Protein AF-A0A8T1VI20-F1 (afdb_monomer_lite)

Organism: NCBI:txid221518

InterPro domains:
  IPR009357 Solute carrier family 52, riboflavin transporter [PF06237] (2-55)
  IPR009357 Solute carrier family 52, riboflavin transporter [PF06237] (58-252)
  IPR009357 Solute carrier family 52, riboflavin transporter [PTHR12929] (1-251)

pLDDT: mean 74.64, std 14.88, range [35.56, 94.81]

Radius of gyration: 25.98 Å; chains: 1; bounding box: 76×44×69 Å

Structure (mmCIF, N/CA/C/O backbone):
data_AF-A0A8T1VI20-F1
#
_entry.id   AF-A0A8T1VI20-F1
#
loop_
_atom_site.group_PDB
_atom_site.id
_atom_site.type_symbol
_atom_site.label_atom_id
_atom_site.label_alt_id
_atom_site.label_comp_id
_atom_site.label_asym_id
_atom_site.label_entity_id
_atom_site.label_seq_id
_atom_site.pdbx_PDB_ins_code
_atom_site.Cartn_x
_atom_site.Cartn_y
_atom_site.Cartn_z
_atom_site.occupancy
_atom_site.B_iso_or_equiv
_atom_site.auth_seq_id
_atom_site.auth_comp_id
_atom_site.auth_asym_id
_atom_site.auth_atom_id
_atom_site.pdbx_PDB_model_num
ATOM 1 N N . MET A 1 1 ? 21.481 -5.639 -1.922 1.00 67.25 1 MET A N 1
ATOM 2 C CA . MET A 1 1 ? 20.333 -4.756 -2.232 1.00 67.25 1 MET A CA 1
ATOM 3 C C . MET A 1 1 ? 19.020 -5.516 -2.198 1.00 67.25 1 MET A C 1
ATOM 5 O O . MET A 1 1 ? 18.246 -5.216 -1.311 1.00 67.25 1 MET A O 1
ATOM 9 N N . LEU A 1 2 ? 18.815 -6.555 -3.019 1.00 70.12 2 LEU A N 1
ATOM 10 C CA . LEU A 1 2 ? 17.585 -7.371 -2.994 1.00 70.12 2 LEU A CA 1
ATOM 11 C C . LEU A 1 2 ? 17.165 -7.853 -1.604 1.00 70.12 2 LEU A C 1
ATOM 13 O O . LEU A 1 2 ? 16.032 -7.649 -1.196 1.00 70.12 2 LEU A O 1
ATOM 17 N N . LEU A 1 3 ? 18.100 -8.441 -0.855 1.00 74.69 3 LEU A N 1
ATOM 18 C CA . LEU A 1 3 ? 17.816 -8.932 0.492 1.00 74.69 3 LEU A CA 1
ATOM 19 C C . LEU A 1 3 ? 17.440 -7.796 1.456 1.00 74.69 3 LEU A C 1
ATOM 21 O O . LEU A 1 3 ? 16.567 -7.977 2.293 1.00 74.69 3 LEU A O 1
ATOM 25 N N . LEU A 1 4 ? 18.044 -6.614 1.294 1.00 74.88 4 LEU A N 1
ATOM 26 C CA . LEU A 1 4 ? 17.731 -5.427 2.095 1.00 74.88 4 LEU A CA 1
ATOM 27 C C . LEU A 1 4 ? 16.335 -4.885 1.767 1.00 74.88 4 LEU A C 1
ATOM 29 O O . LEU A 1 4 ? 15.576 -4.570 2.673 1.00 74.88 4 LEU A O 1
ATOM 33 N N . THR A 1 5 ? 15.989 -4.807 0.480 1.00 74.50 5 THR A N 1
ATOM 34 C CA . THR A 1 5 ? 14.663 -4.382 0.014 1.00 74.50 5 THR A CA 1
ATOM 35 C C . THR A 1 5 ? 13.590 -5.372 0.460 1.00 74.50 5 THR A C 1
ATOM 37 O O . THR A 1 5 ? 12.552 -4.964 0.970 1.00 74.50 5 THR A O 1
ATOM 40 N N . HIS A 1 6 ? 13.871 -6.673 0.363 1.00 75.50 6 HIS A N 1
ATOM 41 C CA . HIS A 1 6 ? 12.982 -7.718 0.851 1.00 75.50 6 HIS A CA 1
ATOM 42 C C . HIS A 1 6 ? 12.784 -7.642 2.369 1.00 75.50 6 HIS A C 1
ATOM 44 O O . HIS A 1 6 ? 11.649 -7.601 2.833 1.00 75.50 6 HIS A O 1
ATOM 50 N N . ALA A 1 7 ? 13.873 -7.552 3.138 1.00 77.12 7 ALA A N 1
ATOM 51 C CA . ALA A 1 7 ? 13.815 -7.412 4.590 1.00 77.12 7 ALA A CA 1
ATOM 52 C C . ALA A 1 7 ? 13.079 -6.132 5.010 1.00 77.12 7 ALA A C 1
ATOM 54 O O . ALA A 1 7 ? 12.233 -6.186 5.896 1.00 77.12 7 ALA A O 1
ATOM 55 N N . GLY A 1 8 ? 13.337 -5.005 4.340 1.00 76.19 8 GLY A N 1
ATOM 56 C CA . GLY A 1 8 ? 12.624 -3.748 4.566 1.00 76.19 8 GLY A CA 1
ATOM 57 C C . GLY A 1 8 ? 11.121 -3.879 4.314 1.00 76.19 8 GLY A C 1
ATOM 58 O O . GLY A 1 8 ? 10.323 -3.441 5.141 1.00 76.19 8 GLY A O 1
ATOM 59 N N . GLY A 1 9 ? 10.734 -4.565 3.233 1.00 75.56 9 GLY A N 1
ATOM 60 C CA . GLY A 1 9 ? 9.343 -4.919 2.961 1.00 75.56 9 GLY A CA 1
ATOM 61 C C . GLY A 1 9 ? 8.735 -5.754 4.088 1.00 75.56 9 GLY A C 1
ATOM 62 O O . GLY A 1 9 ? 7.718 -5.365 4.655 1.00 75.56 9 GLY A O 1
ATOM 63 N N . CYS A 1 10 ? 9.389 -6.846 4.488 1.00 75.50 10 CYS A N 1
ATOM 64 C CA . CYS A 1 10 ? 8.924 -7.710 5.577 1.00 75.50 10 CYS A CA 1
ATOM 65 C C . CYS A 1 10 ? 8.772 -6.953 6.907 1.00 75.50 10 CYS A C 1
ATOM 67 O O . CYS A 1 10 ? 7.756 -7.106 7.589 1.00 75.50 10 CYS A O 1
ATOM 69 N N . VAL A 1 11 ? 9.725 -6.087 7.263 1.00 79.81 11 VAL A N 1
ATOM 70 C CA . VAL A 1 11 ? 9.638 -5.242 8.466 1.00 79.81 11 VAL A CA 1
ATOM 71 C C . VAL A 1 11 ? 8.423 -4.319 8.385 1.00 79.81 11 VAL A C 1
ATOM 73 O O . VAL A 1 11 ? 7.621 -4.309 9.317 1.00 79.81 11 VAL A O 1
ATOM 76 N N . SER A 1 12 ? 8.229 -3.636 7.252 1.00 77.56 12 SER A N 1
ATOM 77 C CA . SER A 1 12 ? 7.072 -2.759 7.029 1.00 77.56 12 SER A CA 1
ATOM 78 C C . SER A 1 12 ? 5.737 -3.504 7.125 1.00 77.56 12 SER A C 1
ATOM 80 O O . SER A 1 12 ? 4.752 -2.954 7.607 1.00 77.56 12 SER A O 1
ATOM 82 N N . THR A 1 13 ? 5.677 -4.763 6.688 1.00 77.06 13 THR A N 1
ATOM 83 C CA . THR A 1 13 ? 4.453 -5.570 6.821 1.00 77.06 13 THR A CA 1
ATOM 84 C C . THR A 1 13 ? 4.197 -6.043 8.241 1.00 77.06 13 THR A C 1
ATOM 86 O O . THR A 1 13 ? 3.051 -6.094 8.687 1.00 77.06 13 THR A O 1
ATOM 89 N N . THR A 1 14 ? 5.267 -6.366 8.966 1.00 78.69 14 THR A N 1
ATOM 90 C CA . THR A 1 14 ? 5.179 -6.843 10.346 1.00 78.69 14 THR A CA 1
ATOM 91 C C . THR A 1 14 ? 4.682 -5.724 11.254 1.00 78.69 14 THR A C 1
ATOM 93 O O . THR A 1 14 ? 3.839 -5.973 12.113 1.00 78.69 14 THR A O 1
ATOM 96 N N . SER A 1 15 ? 5.124 -4.479 11.023 1.00 79.56 15 SER A N 1
ATOM 97 C CA . SER A 1 15 ? 4.620 -3.321 11.765 1.00 79.56 15 SER A CA 1
ATOM 98 C C . SER A 1 15 ? 3.114 -3.154 11.613 1.00 79.56 15 SER A C 1
ATOM 100 O O . SER A 1 15 ? 2.441 -3.016 12.625 1.00 79.56 15 SER A O 1
ATOM 102 N N . SER A 1 16 ? 2.547 -3.265 10.410 1.00 79.69 16 SER A N 1
ATOM 103 C CA . SER A 1 16 ? 1.095 -3.135 10.233 1.00 79.69 16 SER A CA 1
ATOM 104 C C . SER A 1 16 ? 0.336 -4.242 10.979 1.00 79.69 16 SER A C 1
ATOM 106 O O . SER A 1 16 ? -0.601 -3.968 11.726 1.00 79.69 16 SER A O 1
ATOM 108 N N . VAL A 1 17 ? 0.775 -5.500 10.864 1.00 80.62 17 VAL A N 1
ATOM 109 C CA . VAL A 1 17 ? 0.108 -6.639 11.526 1.00 80.62 17 VAL A CA 1
ATOM 110 C C . VAL A 1 17 ? 0.108 -6.512 13.051 1.00 80.62 17 VAL A C 1
ATOM 112 O O . VAL A 1 17 ? -0.845 -6.942 13.696 1.00 80.62 17 VAL A O 1
ATOM 115 N N . VAL A 1 18 ? 1.151 -5.915 13.630 1.00 83.56 18 VAL A N 1
ATOM 116 C CA . VAL A 1 18 ? 1.273 -5.724 15.083 1.00 83.56 18 VAL A CA 1
ATOM 117 C C . VAL A 1 18 ? 0.599 -4.428 15.544 1.00 83.56 18 VAL A C 1
ATOM 119 O O . VAL A 1 18 ? -0.062 -4.408 16.584 1.00 83.56 18 VAL A O 1
ATOM 122 N N . PHE A 1 19 ? 0.734 -3.344 14.781 1.00 85.69 19 PHE A N 1
ATOM 123 C CA . PHE A 1 19 ? 0.259 -2.021 15.176 1.00 85.69 19 PHE A CA 1
ATOM 124 C C . PHE A 1 19 ? -1.241 -1.852 14.983 1.00 85.69 19 PHE A C 1
ATOM 126 O O . PHE A 1 19 ? -1.866 -1.250 15.849 1.00 85.69 19 PHE A O 1
ATOM 133 N N . TYR A 1 20 ? -1.856 -2.410 13.934 1.00 84.19 20 TYR A N 1
ATOM 134 C CA . TYR A 1 20 ? -3.305 -2.272 13.751 1.00 84.19 20 TYR A CA 1
ATOM 135 C C . TYR A 1 20 ? -4.114 -2.857 14.918 1.00 84.19 20 TYR A C 1
ATOM 137 O O . TYR A 1 20 ? -4.963 -2.135 15.435 1.00 84.19 20 TYR A O 1
ATOM 145 N N . PRO A 1 21 ? -3.860 -4.090 15.406 1.00 82.31 21 PRO A N 1
ATOM 146 C CA . PRO A 1 21 ? -4.558 -4.613 16.582 1.00 82.31 21 PRO A CA 1
ATOM 147 C C . PRO A 1 21 ? -4.314 -3.786 17.848 1.00 82.31 21 PRO A C 1
ATOM 149 O O . PRO A 1 21 ? -5.231 -3.587 18.640 1.00 82.31 21 PRO A O 1
ATOM 152 N N . PHE A 1 22 ? -3.093 -3.276 18.034 1.00 86.31 22 PHE A N 1
ATOM 153 C CA . PHE A 1 22 ? -2.760 -2.431 19.180 1.00 86.31 22 PHE A CA 1
ATOM 154 C C . PHE A 1 22 ? -3.519 -1.096 19.136 1.00 86.31 22 PHE A C 1
ATOM 156 O O . PHE A 1 22 ? -4.199 -0.729 20.096 1.00 86.31 22 PHE A O 1
ATOM 163 N N . VAL A 1 23 ? -3.455 -0.397 18.000 1.00 87.75 23 VAL A N 1
ATOM 164 C CA . VAL A 1 23 ? -4.105 0.902 17.783 1.00 87.75 23 VAL A CA 1
ATOM 165 C C . VAL A 1 23 ? -5.629 0.764 17.694 1.00 87.75 23 VAL A C 1
ATOM 167 O O . VAL A 1 23 ? -6.339 1.695 18.048 1.00 87.75 23 VAL A O 1
ATOM 170 N N . ALA A 1 24 ? -6.161 -0.403 17.321 1.00 83.69 24 ALA A N 1
ATOM 171 C CA . ALA A 1 24 ? -7.598 -0.682 17.368 1.00 83.69 24 ALA A CA 1
ATOM 172 C C . ALA A 1 24 ? -8.173 -0.682 18.795 1.00 83.69 24 ALA A C 1
ATOM 174 O O . ALA A 1 24 ? -9.381 -0.560 18.952 1.00 83.69 24 ALA A O 1
ATOM 175 N N . SER A 1 25 ? -7.331 -0.786 19.831 1.00 82.56 25 SER A N 1
ATOM 176 C CA . SER A 1 25 ? -7.771 -0.605 21.221 1.00 82.56 25 SER A CA 1
ATOM 177 C C . SER A 1 25 ? -7.940 0.865 21.629 1.00 82.56 25 SER A C 1
ATOM 179 O O . SER A 1 25 ? -8.434 1.135 22.720 1.00 82.56 25 SER A O 1
ATOM 181 N N . PHE A 1 26 ? -7.514 1.798 20.774 1.00 86.12 26 PHE A N 1
ATOM 182 C CA . PHE A 1 26 ? -7.643 3.242 20.944 1.00 86.12 26 PHE A CA 1
ATOM 183 C C . PHE A 1 26 ? -8.833 3.782 20.138 1.00 86.12 26 PHE A C 1
ATOM 185 O O . PHE A 1 26 ? -9.379 3.080 19.284 1.00 86.12 26 PHE A O 1
ATOM 192 N N . PRO A 1 27 ? -9.225 5.051 20.360 1.00 83.75 27 PRO A N 1
ATOM 193 C CA . PRO A 1 27 ? -10.325 5.662 19.624 1.00 83.75 27 PRO A CA 1
ATOM 194 C C . PRO A 1 27 ? -10.119 5.567 18.099 1.00 83.75 27 PRO A C 1
ATOM 196 O O . PRO A 1 27 ? -8.980 5.695 17.629 1.00 83.75 27 PRO A O 1
ATOM 199 N N . PRO A 1 28 ? -11.1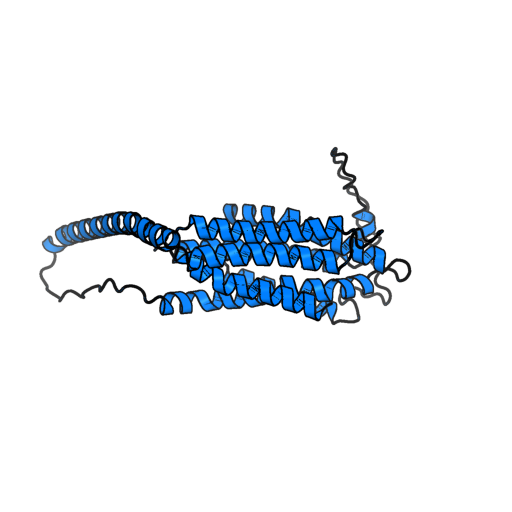87 5.428 17.287 1.00 79.50 28 PRO A N 1
ATOM 200 C CA . PRO A 1 28 ? -11.070 5.231 15.836 1.00 79.50 28 PRO A CA 1
ATOM 201 C C . PRO A 1 28 ? -10.244 6.302 15.101 1.00 79.50 28 PRO A C 1
ATOM 203 O O . PRO A 1 28 ? -9.691 6.040 14.030 1.00 79.50 28 PRO A O 1
ATOM 206 N N . LEU A 1 29 ? -10.108 7.498 15.680 1.00 85.06 29 LEU A N 1
ATOM 207 C CA . LEU A 1 29 ? -9.245 8.562 15.168 1.00 85.06 29 LEU A CA 1
ATOM 208 C C . LEU A 1 29 ? -7.775 8.117 15.033 1.00 85.06 29 LEU A C 1
ATOM 210 O O . LEU A 1 29 ? -7.148 8.413 14.018 1.00 85.06 29 LEU A O 1
ATOM 214 N N . PHE A 1 30 ? -7.245 7.335 15.979 1.00 87.06 30 PHE A N 1
ATOM 215 C CA . PHE A 1 30 ? -5.854 6.866 15.945 1.00 87.06 30 PHE A CA 1
ATOM 216 C C . PHE A 1 30 ? -5.614 5.838 14.842 1.00 87.06 30 PHE A C 1
ATOM 218 O O . PHE A 1 30 ? -4.607 5.910 14.144 1.00 87.06 30 PHE A O 1
ATOM 225 N N . THR A 1 31 ? -6.555 4.913 14.631 1.00 84.38 31 THR A N 1
ATOM 226 C CA . THR A 1 31 ? -6.455 3.940 13.528 1.00 84.38 31 THR A CA 1
ATOM 227 C C . THR A 1 31 ? -6.487 4.634 12.163 1.00 84.38 31 THR A C 1
ATOM 229 O O . THR A 1 31 ? -5.766 4.241 11.250 1.00 84.38 31 THR A O 1
ATOM 232 N N . THR A 1 32 ? -7.278 5.706 12.037 1.00 84.12 32 THR A N 1
ATOM 233 C CA . THR A 1 32 ? -7.337 6.538 10.825 1.00 84.12 32 THR A CA 1
ATOM 234 C C . THR A 1 32 ? -6.019 7.277 10.602 1.00 84.12 32 THR A C 1
ATOM 236 O O . THR A 1 32 ? -5.497 7.294 9.488 1.00 84.12 32 THR A O 1
ATOM 239 N N . ALA A 1 33 ? -5.458 7.866 11.663 1.00 87.94 33 ALA A N 1
ATOM 240 C CA . ALA A 1 33 ? -4.170 8.551 11.614 1.00 87.94 33 ALA A CA 1
ATOM 241 C C . ALA A 1 33 ? -3.026 7.590 11.250 1.00 87.94 33 ALA A C 1
ATOM 243 O O . ALA A 1 33 ? -2.202 7.930 10.403 1.00 87.94 33 ALA A O 1
ATOM 244 N N . LEU A 1 34 ? -3.017 6.375 11.815 1.00 87.50 34 LEU A N 1
ATOM 245 C CA . LEU A 1 34 ? -2.061 5.317 11.474 1.00 87.50 34 LEU A CA 1
ATOM 246 C C . LEU A 1 34 ? -2.152 4.947 9.988 1.00 87.50 34 LEU A C 1
ATOM 248 O O . LEU A 1 34 ? -1.145 5.005 9.288 1.00 87.50 34 LEU A O 1
ATOM 252 N N . ALA A 1 35 ? -3.356 4.641 9.492 1.00 83.31 35 ALA A N 1
ATOM 253 C CA . ALA A 1 35 ? -3.567 4.288 8.088 1.00 83.31 35 ALA A CA 1
ATOM 254 C C . ALA A 1 35 ? -3.163 5.423 7.133 1.00 83.31 35 ALA A C 1
ATOM 256 O O . ALA A 1 35 ? -2.542 5.189 6.095 1.00 83.31 35 ALA A O 1
ATOM 257 N N . THR A 1 36 ? -3.457 6.671 7.509 1.00 84.50 36 THR A N 1
ATOM 258 C CA . THR A 1 36 ? -3.043 7.856 6.746 1.00 84.50 36 THR A CA 1
ATOM 259 C C . THR A 1 36 ? -1.520 7.996 6.726 1.00 84.50 36 THR A C 1
ATOM 261 O O . THR A 1 36 ? -0.945 8.258 5.672 1.00 84.50 36 THR A O 1
ATOM 264 N N . GLY A 1 37 ? -0.852 7.785 7.864 1.00 86.19 37 GLY A N 1
ATOM 265 C CA . GLY A 1 37 ? 0.608 7.815 7.971 1.00 86.19 37 GLY A CA 1
ATOM 266 C C . GLY A 1 37 ? 1.294 6.719 7.150 1.00 86.19 37 GLY A C 1
ATOM 267 O O . GLY A 1 37 ? 2.282 6.989 6.464 1.00 86.19 37 GLY A O 1
ATOM 268 N N . GLU A 1 38 ? 0.743 5.504 7.136 1.00 83.50 38 GLU A N 1
ATOM 269 C CA . GLU A 1 38 ? 1.228 4.418 6.275 1.00 83.50 38 GLU A CA 1
ATOM 270 C C . GLU A 1 38 ? 1.089 4.782 4.787 1.00 83.50 38 GLU A C 1
ATOM 272 O O . GLU A 1 38 ? 2.062 4.681 4.038 1.00 83.50 38 GLU A O 1
ATOM 277 N N . GLY A 1 39 ? -0.066 5.308 4.364 1.00 80.25 39 GLY A N 1
ATOM 278 C CA . GLY A 1 39 ? -0.270 5.766 2.983 1.00 80.25 39 GLY A CA 1
ATOM 279 C C . GLY A 1 39 ? 0.656 6.924 2.581 1.00 80.25 39 GLY A C 1
ATOM 280 O O . GLY A 1 39 ? 1.225 6.931 1.482 1.00 80.25 39 GLY A O 1
ATOM 281 N N . LEU A 1 40 ? 0.860 7.887 3.486 1.00 82.25 40 LEU A N 1
ATOM 282 C CA . LEU A 1 40 ? 1.763 9.021 3.282 1.00 82.25 40 LEU A CA 1
ATOM 283 C C . LEU A 1 40 ? 3.218 8.557 3.153 1.00 82.25 40 LEU A C 1
ATOM 285 O O . LEU A 1 40 ? 3.928 9.024 2.266 1.00 82.25 40 LEU A O 1
ATOM 289 N N . SER A 1 41 ? 3.667 7.627 4.000 1.00 84.31 41 SER A N 1
ATOM 290 C CA . SER A 1 41 ? 5.049 7.136 3.959 1.00 84.31 41 SER A CA 1
ATOM 291 C C . SER A 1 41 ? 5.355 6.383 2.658 1.00 84.31 41 SER A C 1
ATOM 293 O O . SER A 1 41 ? 6.412 6.608 2.065 1.00 84.31 41 SER A O 1
ATOM 295 N N . GLY A 1 42 ? 4.407 5.593 2.137 1.00 80.81 42 GLY A N 1
ATOM 296 C CA . GLY A 1 42 ? 4.514 4.983 0.807 1.00 80.81 42 GLY A CA 1
ATOM 297 C C . GLY A 1 42 ? 4.581 6.021 -0.321 1.00 80.81 42 GLY A C 1
ATOM 298 O O . GLY A 1 42 ? 5.432 5.928 -1.208 1.00 80.81 42 GLY A O 1
ATOM 299 N N . SER A 1 43 ? 3.742 7.057 -0.249 1.00 82.94 43 SER A N 1
ATOM 300 C CA . SER A 1 43 ? 3.734 8.168 -1.214 1.00 82.94 43 SER A CA 1
ATOM 301 C C . SER A 1 43 ? 5.052 8.946 -1.205 1.00 82.94 43 SER A C 1
ATOM 303 O O . SER A 1 43 ? 5.595 9.287 -2.257 1.00 82.94 43 SER A O 1
ATOM 305 N N . LEU A 1 44 ? 5.607 9.185 -0.017 1.00 84.38 44 LEU A N 1
ATOM 306 C CA . LEU A 1 44 ? 6.878 9.871 0.157 1.00 84.38 44 LEU A CA 1
ATOM 307 C C . LEU A 1 44 ? 8.047 9.032 -0.368 1.00 84.38 44 LEU A C 1
ATOM 309 O O . LEU A 1 44 ? 8.908 9.565 -1.061 1.00 84.38 44 LEU A O 1
ATOM 313 N N . ALA A 1 45 ? 8.053 7.720 -0.117 1.00 83.25 45 ALA A N 1
ATOM 314 C CA . ALA A 1 45 ? 9.039 6.804 -0.690 1.00 83.25 45 ALA A CA 1
ATOM 315 C C . ALA A 1 45 ? 8.996 6.804 -2.228 1.00 83.25 45 ALA A C 1
ATOM 317 O O . ALA A 1 45 ? 10.045 6.847 -2.874 1.00 83.25 45 ALA A O 1
ATOM 318 N N . ALA A 1 46 ? 7.798 6.823 -2.820 1.00 82.50 46 ALA A N 1
ATOM 319 C CA . ALA A 1 46 ? 7.626 6.936 -4.265 1.00 82.50 46 ALA A CA 1
ATOM 320 C C . ALA A 1 46 ? 8.143 8.282 -4.801 1.00 82.50 46 ALA A C 1
ATOM 322 O O . ALA A 1 46 ? 8.888 8.299 -5.781 1.00 82.50 46 ALA A O 1
ATOM 323 N N . LEU A 1 47 ? 7.828 9.397 -4.130 1.00 85.25 47 LEU A N 1
ATOM 324 C CA . LEU A 1 47 ? 8.334 10.725 -4.488 1.00 85.25 47 LEU A CA 1
ATOM 325 C C . LEU A 1 47 ? 9.864 10.780 -4.425 1.00 85.25 47 LEU A C 1
ATOM 327 O O . LEU A 1 47 ? 10.500 11.279 -5.348 1.00 85.25 47 LEU A O 1
ATOM 331 N N . LEU A 1 48 ? 10.467 10.225 -3.374 1.00 85.50 48 LEU A N 1
ATOM 332 C CA . LEU A 1 48 ? 11.921 10.132 -3.244 1.00 85.50 48 LEU A CA 1
ATOM 333 C C . LEU A 1 48 ? 12.534 9.293 -4.363 1.00 85.50 48 LEU A C 1
ATOM 335 O O . LEU A 1 48 ? 13.563 9.681 -4.907 1.00 85.50 48 LEU A O 1
ATOM 339 N N . GLY A 1 49 ? 11.887 8.191 -4.751 1.00 82.69 49 GLY A N 1
ATOM 340 C CA . GLY A 1 49 ? 12.304 7.382 -5.896 1.00 82.69 49 GLY A CA 1
ATOM 341 C C . GLY A 1 49 ? 12.268 8.157 -7.217 1.00 82.69 49 GLY A C 1
ATOM 342 O O . GLY A 1 49 ? 13.190 8.037 -8.020 1.00 82.69 49 GLY A O 1
ATOM 343 N N . VAL A 1 50 ? 11.252 9.004 -7.421 1.00 83.88 50 VAL A N 1
ATOM 344 C CA . VAL A 1 50 ? 11.174 9.910 -8.581 1.00 83.88 50 VAL A CA 1
ATOM 345 C C . VAL A 1 50 ? 12.292 10.957 -8.525 1.00 83.88 50 VAL A C 1
ATOM 347 O O . VAL A 1 50 ? 12.990 11.163 -9.515 1.00 83.88 50 VAL A O 1
ATOM 350 N N . VAL A 1 51 ? 12.503 11.592 -7.366 1.00 86.56 51 VAL A N 1
ATOM 351 C CA . VAL A 1 51 ? 13.538 12.624 -7.169 1.00 86.56 51 VAL A CA 1
ATOM 352 C C . VAL A 1 51 ? 14.949 12.054 -7.320 1.00 86.56 51 VAL A C 1
ATOM 354 O O . VAL A 1 51 ? 15.842 12.771 -7.765 1.00 86.56 51 VAL A O 1
ATOM 357 N N . GLN A 1 52 ? 15.163 10.779 -6.986 1.00 84.75 52 GLN A N 1
ATOM 358 C CA . GLN A 1 52 ? 16.454 10.113 -7.160 1.00 84.75 52 GLN A CA 1
ATOM 359 C C . GLN A 1 52 ? 16.906 10.083 -8.624 1.00 84.75 52 GLN A C 1
ATOM 361 O O . GLN A 1 52 ? 18.113 10.077 -8.871 1.00 84.75 52 GLN A O 1
ATOM 366 N N . ASP A 1 53 ? 15.945 10.084 -9.554 1.00 81.75 53 ASP A N 1
ATOM 367 C CA . ASP A 1 53 ? 16.143 9.968 -10.998 1.00 81.75 53 ASP A CA 1
ATOM 368 C C . ASP A 1 53 ? 17.054 8.780 -11.371 1.00 81.75 53 ASP A C 1
ATOM 370 O O . ASP A 1 53 ? 18.196 8.959 -11.802 1.00 81.75 53 ASP A O 1
ATOM 374 N N . PRO A 1 54 ? 16.584 7.529 -11.185 1.00 70.94 54 PRO A N 1
ATOM 375 C CA . PRO A 1 54 ? 17.415 6.342 -11.388 1.00 70.94 54 PRO A CA 1
ATOM 376 C C . PRO A 1 54 ? 17.890 6.157 -12.838 1.00 70.94 54 PRO A C 1
ATOM 378 O O . PRO A 1 54 ? 18.820 5.387 -13.067 1.00 70.94 54 PRO A O 1
ATOM 381 N N . GLY A 1 55 ? 17.255 6.832 -13.804 1.00 70.31 55 GLY A N 1
ATOM 382 C CA . GLY A 1 55 ? 17.606 6.773 -15.226 1.00 70.31 55 GLY A CA 1
ATOM 383 C C . GLY A 1 55 ? 18.525 7.902 -15.696 1.00 70.31 55 GLY A C 1
ATOM 384 O O . GLY A 1 55 ? 18.959 7.867 -16.846 1.00 70.31 55 GLY A O 1
ATOM 385 N N . GLY A 1 56 ? 18.798 8.890 -14.841 1.00 77.88 56 GLY A N 1
ATOM 386 C CA . GLY A 1 56 ? 19.649 10.040 -15.130 1.00 77.88 56 GLY A CA 1
ATOM 387 C C . GLY A 1 56 ? 20.881 10.101 -14.225 1.00 77.88 56 GLY A C 1
ATOM 388 O O . GLY A 1 56 ? 21.470 9.086 -13.845 1.00 77.88 56 GLY A O 1
ATOM 389 N N . ALA A 1 57 ? 21.293 11.317 -13.866 1.00 78.31 57 ALA A N 1
ATOM 390 C CA . ALA A 1 57 ? 22.350 11.526 -12.884 1.00 78.31 57 ALA A CA 1
ATOM 391 C C . ALA A 1 57 ? 21.769 11.293 -11.482 1.00 78.31 57 ALA A C 1
ATOM 393 O O . ALA A 1 57 ? 21.042 12.147 -10.975 1.00 78.31 57 ALA A O 1
ATOM 394 N N . ARG A 1 58 ? 22.069 10.137 -10.868 1.00 79.81 58 ARG A N 1
ATOM 395 C CA . ARG A 1 58 ? 21.597 9.773 -9.517 1.00 79.81 58 ARG A CA 1
ATOM 396 C C . ARG A 1 58 ? 21.834 10.939 -8.556 1.00 79.81 58 ARG A C 1
ATOM 398 O O . ARG A 1 58 ? 22.974 11.196 -8.171 1.00 79.81 58 ARG A O 1
ATOM 405 N N . ARG A 1 59 ? 20.763 11.641 -8.171 1.00 86.31 59 ARG A N 1
ATOM 406 C CA . ARG A 1 59 ? 20.878 12.918 -7.440 1.00 86.31 59 ARG A CA 1
ATOM 407 C C . ARG A 1 59 ? 21.412 12.750 -6.021 1.00 86.31 59 ARG A C 1
ATOM 409 O O . ARG A 1 59 ?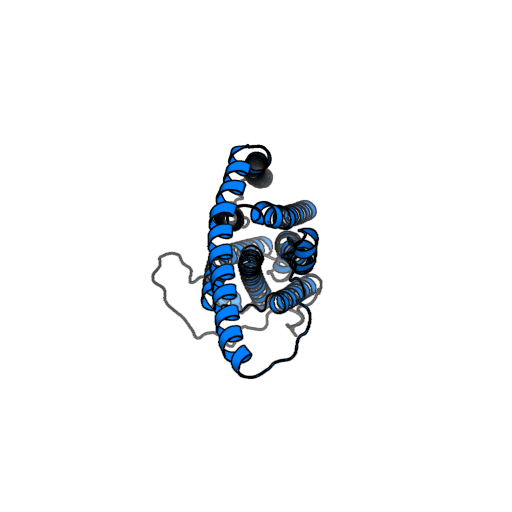 21.974 13.681 -5.456 1.00 86.31 59 ARG A O 1
ATOM 416 N N . PHE A 1 60 ? 21.236 11.564 -5.447 1.00 89.19 60 PHE A N 1
ATOM 417 C CA . PHE A 1 60 ? 21.752 11.207 -4.133 1.00 89.19 60 PHE A CA 1
ATOM 418 C C . PHE A 1 60 ? 22.164 9.735 -4.075 1.00 89.19 60 PHE A C 1
ATOM 420 O O . PHE A 1 60 ? 21.723 8.894 -4.868 1.00 89.19 60 PHE A O 1
ATOM 427 N N . SER A 1 61 ? 23.042 9.423 -3.120 1.00 88.25 61 SER A N 1
ATOM 428 C CA . SER A 1 61 ? 23.532 8.065 -2.909 1.00 88.25 61 SER A CA 1
ATOM 429 C C . SER A 1 61 ? 22.430 7.153 -2.369 1.00 88.25 61 SER A C 1
ATOM 431 O O . SER A 1 61 ? 21.528 7.574 -1.646 1.00 88.25 61 SER A O 1
ATOM 433 N N . VAL A 1 62 ? 22.539 5.860 -2.667 1.00 82.44 62 VAL A N 1
ATOM 434 C CA . VAL A 1 62 ? 21.643 4.833 -2.113 1.00 82.44 62 VAL A CA 1
ATOM 435 C C . VAL A 1 62 ? 21.671 4.845 -0.576 1.00 82.44 62 VAL A C 1
ATOM 437 O O . VAL A 1 62 ? 20.649 4.627 0.064 1.00 82.44 62 VAL A O 1
ATOM 440 N N . THR A 1 63 ? 22.814 5.167 0.032 1.00 86.44 63 THR A N 1
ATOM 441 C CA . THR A 1 63 ? 22.938 5.317 1.488 1.00 86.44 63 THR A CA 1
ATOM 442 C C . THR A 1 63 ? 22.073 6.455 2.024 1.00 86.44 63 THR A C 1
ATOM 444 O O . THR A 1 63 ? 21.385 6.266 3.021 1.00 86.44 63 THR A O 1
ATOM 447 N N . ALA A 1 64 ? 22.055 7.613 1.353 1.00 88.75 64 ALA A N 1
ATOM 448 C CA . ALA A 1 64 ? 21.219 8.743 1.757 1.00 88.75 64 ALA A CA 1
ATOM 449 C C . ALA A 1 64 ? 19.722 8.393 1.709 1.00 88.75 64 ALA A C 1
ATOM 451 O O . ALA A 1 64 ? 18.987 8.755 2.624 1.00 88.75 64 ALA A O 1
ATOM 452 N N . PHE A 1 65 ? 19.293 7.619 0.702 1.00 84.38 65 PHE A N 1
ATOM 453 C CA . PHE A 1 65 ? 17.927 7.087 0.626 1.00 84.38 65 PHE A CA 1
ATOM 454 C C . PHE A 1 65 ? 17.565 6.271 1.873 1.00 84.38 65 PHE A C 1
ATOM 456 O O . PHE A 1 65 ? 16.581 6.560 2.550 1.00 84.38 65 PHE A O 1
ATOM 463 N N . TYR A 1 66 ? 18.390 5.273 2.205 1.00 83.44 66 TYR A N 1
ATOM 464 C CA . TYR A 1 66 ? 18.129 4.397 3.346 1.00 83.44 66 TYR A CA 1
ATOM 465 C C . TYR A 1 66 ? 18.215 5.131 4.686 1.00 83.44 66 TYR A C 1
ATOM 467 O O . TYR A 1 66 ? 17.429 4.827 5.579 1.00 83.44 66 TYR A O 1
ATOM 475 N N . LEU A 1 67 ? 19.115 6.109 4.828 1.00 88.00 67 LEU A N 1
ATOM 476 C CA . LEU A 1 67 ? 19.178 6.956 6.022 1.00 88.00 67 LEU A CA 1
ATOM 477 C C . LEU A 1 67 ? 17.899 7.773 6.197 1.00 88.00 67 LEU A C 1
ATOM 479 O O . LEU A 1 67 ? 17.368 7.849 7.300 1.00 88.00 67 LEU A O 1
ATOM 483 N N . LEU A 1 68 ? 17.365 8.334 5.115 1.00 88.00 68 LEU A N 1
ATOM 484 C CA . LEU A 1 68 ? 16.115 9.080 5.164 1.00 88.00 68 LEU A CA 1
ATOM 485 C C . LEU A 1 68 ? 14.927 8.170 5.527 1.00 88.00 68 LEU A C 1
ATOM 487 O O . LEU A 1 68 ? 14.127 8.517 6.396 1.00 88.00 68 LEU A O 1
ATOM 491 N N . CYS A 1 69 ? 14.850 6.966 4.948 1.00 83.38 69 CYS A N 1
ATOM 492 C CA . CYS A 1 69 ? 13.876 5.952 5.365 1.00 83.38 69 CYS A CA 1
ATOM 493 C C . CYS A 1 69 ? 14.032 5.571 6.847 1.00 83.38 69 CYS A C 1
ATOM 495 O O . CYS A 1 69 ? 13.034 5.432 7.553 1.00 83.38 69 CYS A O 1
ATOM 497 N N . ALA A 1 70 ? 15.269 5.434 7.335 1.00 85.31 70 ALA A N 1
ATOM 498 C CA . ALA A 1 70 ? 15.545 5.134 8.736 1.00 85.31 70 ALA A CA 1
ATOM 499 C C . ALA A 1 70 ? 15.059 6.255 9.667 1.00 85.31 70 ALA A C 1
ATOM 501 O O . ALA A 1 70 ? 14.463 5.959 10.698 1.00 85.31 70 ALA A O 1
ATOM 502 N N . VAL A 1 71 ? 15.222 7.528 9.287 1.00 90.56 71 VAL A N 1
ATOM 503 C CA . VAL A 1 71 ? 14.680 8.668 10.049 1.00 90.56 71 VAL A CA 1
ATOM 504 C C . VAL A 1 71 ? 13.157 8.566 10.183 1.00 90.56 71 VAL A C 1
ATOM 506 O O . VAL A 1 71 ? 12.643 8.685 11.294 1.00 90.56 71 VAL A O 1
ATOM 509 N N . PHE A 1 72 ? 12.426 8.273 9.101 1.00 87.25 72 PHE A N 1
ATOM 510 C CA . PHE A 1 72 ? 10.967 8.089 9.173 1.00 87.25 72 PHE A CA 1
ATOM 511 C C . PHE A 1 72 ? 10.555 6.915 10.064 1.00 87.25 72 PHE A C 1
ATOM 513 O O . PHE A 1 72 ? 9.585 7.020 10.821 1.00 87.25 72 PHE A O 1
ATOM 520 N N . MET A 1 73 ? 11.313 5.819 10.025 1.00 84.94 73 MET A N 1
ATOM 521 C CA . MET A 1 73 ? 11.095 4.686 10.923 1.00 84.94 73 MET A CA 1
ATOM 522 C C . MET A 1 73 ? 11.353 5.062 12.387 1.00 84.94 73 MET A C 1
ATOM 524 O O . MET A 1 73 ? 10.553 4.705 13.248 1.00 84.94 73 MET A O 1
ATOM 528 N N . CYS A 1 74 ? 12.402 5.834 12.682 1.00 88.88 74 CYS A N 1
ATOM 529 C CA . CYS A 1 74 ? 12.685 6.324 14.034 1.00 88.88 74 CYS A CA 1
ATOM 530 C C . CYS A 1 74 ? 11.574 7.239 14.566 1.00 88.88 74 CYS A C 1
ATOM 532 O O . CYS A 1 74 ? 11.167 7.091 15.715 1.00 88.88 74 CYS A O 1
ATOM 534 N N . VAL A 1 75 ? 11.045 8.147 13.737 1.00 90.81 75 VAL A N 1
ATOM 535 C CA . VAL A 1 75 ? 9.904 9.005 14.109 1.00 90.81 75 VAL A CA 1
ATOM 536 C C . VAL A 1 75 ? 8.664 8.159 14.400 1.00 90.81 75 VAL A C 1
ATOM 538 O O . VAL A 1 75 ? 7.994 8.371 15.409 1.00 90.81 75 VAL A O 1
ATOM 541 N N . SER A 1 76 ? 8.394 7.155 13.563 1.00 87.38 76 SER A N 1
ATOM 542 C CA . SER A 1 76 ? 7.270 6.229 13.755 1.00 87.38 76 SER A CA 1
ATOM 543 C C . SER A 1 76 ? 7.421 5.413 15.043 1.00 87.38 76 SER A C 1
ATOM 545 O O . SER A 1 76 ? 6.466 5.261 15.804 1.00 87.38 76 SER A O 1
ATOM 547 N N . LEU A 1 77 ? 8.636 4.940 15.337 1.00 87.12 77 LEU A N 1
ATOM 548 C CA . LEU A 1 77 ? 8.953 4.221 16.568 1.00 87.12 77 LEU A CA 1
ATOM 549 C C . LEU A 1 77 ? 8.800 5.116 17.804 1.00 87.12 77 LEU A C 1
ATOM 551 O O . LEU A 1 77 ? 8.257 4.666 18.808 1.00 87.12 77 LEU A O 1
ATOM 555 N N . ALA A 1 78 ? 9.235 6.376 17.732 1.00 92.38 78 ALA A N 1
ATOM 556 C CA . ALA A 1 78 ? 9.067 7.342 18.814 1.00 92.38 78 ALA A CA 1
ATOM 557 C C . ALA A 1 78 ? 7.583 7.638 19.082 1.00 92.38 78 ALA A C 1
ATOM 559 O O . ALA A 1 78 ? 7.160 7.637 20.237 1.00 92.38 78 ALA A O 1
ATOM 560 N N . ALA A 1 79 ? 6.773 7.808 18.032 1.00 90.19 79 ALA A N 1
ATOM 561 C CA . ALA A 1 79 ? 5.324 7.972 18.159 1.00 90.19 79 ALA A CA 1
ATOM 562 C C . ALA A 1 79 ? 4.654 6.730 18.779 1.00 90.19 79 ALA A C 1
ATOM 564 O O . ALA A 1 79 ? 3.787 6.852 19.644 1.00 90.19 79 ALA A O 1
ATOM 565 N N . PHE A 1 80 ? 5.092 5.527 18.397 1.00 88.31 80 PHE A N 1
ATOM 566 C CA . PHE A 1 80 ? 4.609 4.282 18.994 1.00 88.31 80 PHE A CA 1
ATOM 567 C C . PHE A 1 80 ? 5.024 4.140 20.466 1.00 88.31 80 PHE A C 1
ATOM 569 O O . PHE A 1 80 ? 4.208 3.781 21.314 1.00 88.31 80 PHE A O 1
ATOM 576 N N . ALA A 1 81 ? 6.277 4.457 20.794 1.00 90.94 81 ALA A N 1
ATOM 577 C CA . ALA A 1 81 ? 6.768 4.462 22.168 1.00 90.94 81 ALA A CA 1
ATOM 578 C C . ALA A 1 81 ? 5.996 5.471 23.030 1.00 90.94 81 ALA A C 1
ATOM 580 O O . ALA A 1 81 ? 5.647 5.158 24.166 1.00 90.94 81 ALA A O 1
ATOM 581 N N . PHE A 1 82 ? 5.657 6.638 22.475 1.00 92.25 82 PHE A N 1
ATOM 582 C CA . PHE A 1 82 ? 4.791 7.614 23.130 1.00 92.25 82 PHE A CA 1
ATOM 583 C C . PHE A 1 82 ? 3.398 7.035 23.411 1.00 92.25 82 PHE A C 1
ATOM 585 O O . PHE A 1 82 ? 2.948 7.086 24.551 1.00 92.25 82 PHE A O 1
ATOM 592 N N . LEU A 1 83 ? 2.747 6.405 22.426 1.00 89.06 83 LEU A N 1
ATOM 593 C CA . LEU A 1 83 ? 1.441 5.759 22.6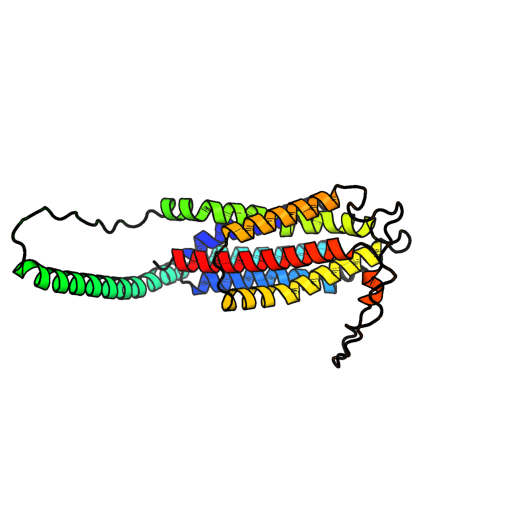29 1.00 89.06 83 LEU A CA 1
ATOM 594 C C . LEU A 1 83 ? 1.475 4.638 23.675 1.00 89.06 83 LEU A C 1
ATOM 596 O O . LEU A 1 83 ? 0.482 4.416 24.358 1.00 89.06 83 LEU A O 1
ATOM 600 N N . ARG A 1 84 ? 2.597 3.924 23.799 1.00 90.12 84 ARG A N 1
ATOM 601 C CA . ARG A 1 84 ? 2.737 2.817 24.751 1.00 90.12 84 ARG A CA 1
ATOM 602 C C . ARG A 1 84 ? 3.067 3.278 26.171 1.00 90.12 84 ARG A C 1
ATOM 604 O O . ARG A 1 84 ? 2.598 2.669 27.124 1.00 90.12 84 ARG A O 1
ATOM 611 N N . CYS A 1 85 ? 3.933 4.277 26.315 1.00 92.81 85 CYS A N 1
ATOM 612 C CA . CYS A 1 85 ? 4.510 4.638 27.611 1.00 92.81 85 CYS A CA 1
ATOM 613 C C . CYS A 1 85 ? 3.846 5.862 28.248 1.00 92.81 85 CYS A C 1
ATOM 615 O O . CYS A 1 85 ? 4.001 6.077 29.448 1.00 92.81 85 CYS A O 1
ATOM 617 N N . HIS A 1 86 ? 3.157 6.698 27.467 1.00 94.81 86 HIS A N 1
ATOM 618 C CA . HIS A 1 86 ? 2.658 7.969 27.969 1.00 94.81 86 HIS A CA 1
ATOM 619 C C . HIS A 1 86 ? 1.275 7.813 28.635 1.00 94.81 86 HIS A C 1
ATOM 621 O O . HIS A 1 86 ? 0.341 7.334 27.990 1.00 94.81 86 HIS A O 1
ATOM 627 N N . PRO A 1 87 ? 1.076 8.286 29.882 1.00 92.94 87 PRO A N 1
ATOM 628 C CA . PRO A 1 87 ? -0.175 8.101 30.633 1.00 92.94 87 PRO A CA 1
ATOM 629 C C . PRO A 1 87 ? -1.393 8.765 29.973 1.00 92.94 87 PRO A C 1
ATOM 631 O O . PRO A 1 87 ? -2.523 8.314 30.141 1.00 92.94 87 PRO A O 1
ATOM 634 N N . TRP A 1 88 ? -1.172 9.808 29.167 1.00 94.50 88 TRP A N 1
ATOM 635 C CA . TRP A 1 88 ? -2.227 10.413 28.344 1.00 94.50 88 TRP A CA 1
ATOM 636 C C . TRP A 1 88 ? -2.885 9.409 27.390 1.00 94.50 88 TRP A C 1
ATOM 638 O O . TRP A 1 88 ? -4.082 9.511 27.144 1.00 94.50 88 TRP A O 1
ATOM 648 N N . ALA A 1 89 ? -2.129 8.442 26.862 1.00 90.00 89 ALA A N 1
ATOM 649 C CA . ALA A 1 89 ? -2.665 7.451 25.937 1.00 90.00 89 ALA A CA 1
ATOM 650 C C . ALA A 1 89 ? -3.672 6.532 26.650 1.00 90.00 89 ALA A C 1
ATOM 652 O O . ALA A 1 89 ? -4.765 6.301 26.137 1.00 90.00 8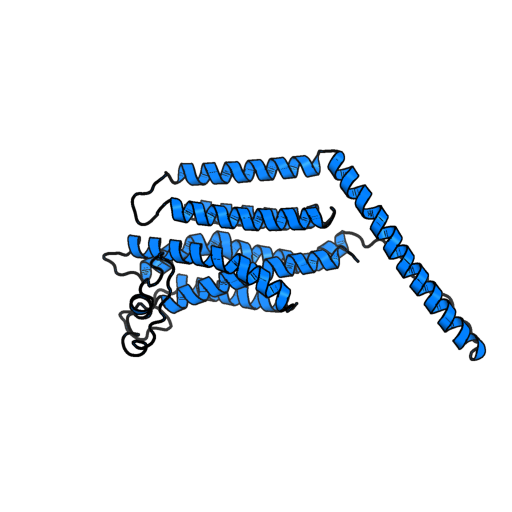9 ALA A O 1
ATOM 653 N N . GLU A 1 90 ? -3.359 6.104 27.876 1.00 88.00 90 GLU A N 1
ATOM 654 C CA . GLU A 1 90 ? -4.289 5.345 28.723 1.00 88.00 90 GLU A CA 1
ATOM 655 C C . GLU A 1 90 ? -5.529 6.176 29.088 1.00 88.00 90 GLU A C 1
ATOM 657 O O . GLU A 1 90 ? -6.654 5.681 29.018 1.00 88.00 90 GLU A O 1
ATOM 662 N N . ALA A 1 91 ? -5.359 7.470 29.381 1.00 90.44 91 ALA A N 1
ATOM 663 C CA . ALA A 1 91 ? -6.488 8.371 29.622 1.00 90.44 91 ALA A CA 1
ATOM 664 C C . ALA A 1 91 ? -7.381 8.542 28.375 1.00 90.44 91 ALA A C 1
ATOM 666 O O . ALA A 1 91 ? -8.607 8.531 28.486 1.00 90.44 91 ALA A O 1
ATOM 667 N N . ALA A 1 92 ? -6.786 8.651 27.183 1.00 88.12 92 ALA A N 1
ATOM 668 C CA . ALA A 1 92 ? -7.506 8.729 25.911 1.00 88.12 92 ALA A CA 1
ATOM 669 C C . ALA A 1 92 ? -8.239 7.420 25.568 1.00 88.12 92 ALA A C 1
ATOM 671 O O . ALA A 1 92 ? -9.302 7.440 24.946 1.00 88.12 92 ALA A O 1
ATOM 672 N N . LYS A 1 93 ? -7.688 6.279 25.992 1.00 85.44 93 LYS A N 1
ATOM 673 C CA . LYS A 1 93 ? -8.330 4.969 25.872 1.00 85.44 93 LYS A CA 1
ATOM 674 C C . LYS A 1 93 ? -9.540 4.853 26.799 1.00 85.44 93 LYS A C 1
ATOM 676 O O . LYS A 1 93 ? -10.615 4.456 26.353 1.00 85.44 93 LYS A O 1
ATOM 681 N N . ALA A 1 94 ? -9.388 5.262 28.059 1.00 85.94 94 ALA A N 1
ATOM 682 C CA . ALA A 1 94 ? -10.465 5.252 29.046 1.00 85.94 94 ALA A CA 1
ATOM 683 C C . ALA A 1 94 ? -11.617 6.199 28.666 1.00 85.94 94 ALA A C 1
ATOM 685 O O . ALA A 1 94 ? -12.785 5.839 28.802 1.00 85.94 94 ALA A O 1
ATOM 686 N N . SER A 1 95 ? -11.309 7.388 28.136 1.00 82.19 95 SER A N 1
ATOM 687 C CA . SER A 1 95 ? -12.328 8.388 27.797 1.00 82.19 95 SER A CA 1
ATOM 688 C C . SER A 1 95 ? -13.243 7.982 26.640 1.00 82.19 95 SER A C 1
ATOM 690 O O . SER A 1 95 ? -14.369 8.466 26.580 1.00 82.19 95 SER A O 1
ATOM 692 N N . SER A 1 96 ? -12.812 7.087 25.745 1.00 73.19 96 SER A N 1
ATOM 693 C CA . SER A 1 96 ? -13.652 6.621 24.628 1.00 73.19 96 SER A CA 1
ATOM 694 C C . SER A 1 96 ? -14.522 5.411 24.942 1.00 73.19 96 SER A C 1
ATOM 696 O O . SER A 1 96 ? -15.473 5.164 24.209 1.00 73.19 96 SER A O 1
ATOM 698 N N . GLN A 1 97 ? -14.277 4.703 26.047 1.00 69.25 97 GLN A N 1
ATOM 699 C CA . GLN A 1 97 ? -15.186 3.639 26.493 1.00 69.25 97 GLN A CA 1
ATOM 700 C C . GLN A 1 97 ? -16.475 4.202 27.113 1.00 69.25 97 GLN A C 1
ATOM 702 O O . GLN A 1 97 ? -17.529 3.576 27.029 1.00 69.25 97 GLN A O 1
ATOM 707 N N . VAL A 1 98 ? -16.421 5.404 27.701 1.00 65.69 98 VAL A N 1
ATOM 708 C CA . VAL A 1 98 ? -17.563 6.018 28.406 1.00 65.69 98 VAL A CA 1
ATOM 709 C C . VAL A 1 98 ? -18.739 6.373 27.471 1.00 65.69 98 VAL A C 1
ATOM 711 O O . VAL A 1 98 ? -19.876 6.064 27.834 1.00 65.69 98 VAL A O 1
ATOM 714 N N . PRO A 1 99 ? -18.533 6.969 26.276 1.00 60.34 99 PRO A N 1
ATOM 715 C CA . PRO A 1 99 ? -19.619 7.261 25.336 1.00 60.34 99 PRO A CA 1
ATOM 716 C C . PRO A 1 99 ? -20.197 6.009 24.672 1.00 60.34 99 PRO A C 1
ATOM 718 O O . PRO A 1 99 ? -21.382 5.965 24.357 1.00 60.34 99 PRO A O 1
ATOM 721 N N . GLU A 1 100 ? -19.375 4.987 24.434 1.00 60.75 100 GLU A N 1
ATOM 722 C CA . GLU A 1 100 ? -19.837 3.778 23.751 1.00 60.75 100 GLU A CA 1
ATOM 723 C C . GLU A 1 100 ? -20.700 2.924 24.684 1.00 60.75 100 GLU A C 1
ATOM 725 O O . GLU A 1 100 ? -21.775 2.484 24.287 1.00 60.75 100 GLU A O 1
ATOM 730 N N . LEU A 1 101 ? -20.318 2.816 25.962 1.00 63.56 101 LEU A N 1
ATOM 731 C CA . LEU A 1 101 ? -21.137 2.171 26.990 1.00 63.56 101 LEU A CA 1
ATOM 732 C C . LEU A 1 101 ? -22.486 2.866 27.189 1.00 63.56 101 LEU A C 1
ATOM 734 O O . LEU A 1 101 ? -23.481 2.182 27.402 1.00 63.56 101 LEU A O 1
ATOM 738 N N . SER A 1 102 ? -22.562 4.198 27.117 1.00 65.31 102 SER A N 1
ATOM 739 C CA . SER A 1 102 ? -23.840 4.906 27.274 1.00 65.31 102 SER A CA 1
ATOM 740 C C . SER A 1 102 ? -24.754 4.747 26.056 1.00 65.31 102 SER A C 1
ATOM 742 O O . SER A 1 102 ? -25.955 4.545 26.230 1.00 65.31 102 SER A O 1
ATOM 744 N N . ILE A 1 103 ? -24.205 4.744 24.836 1.00 68.00 103 ILE A N 1
ATOM 745 C CA . ILE A 1 103 ? -24.967 4.475 23.604 1.00 68.00 103 ILE A CA 1
ATOM 746 C C . ILE A 1 103 ? -25.408 3.008 23.538 1.00 68.00 103 ILE A C 1
ATOM 748 O O . ILE A 1 103 ? -26.551 2.722 23.186 1.00 68.00 103 ILE A O 1
ATOM 752 N N . GLN A 1 104 ? -24.524 2.071 23.886 1.00 66.38 104 GLN A N 1
ATOM 753 C CA . GLN A 1 104 ? -24.824 0.641 23.868 1.00 66.38 104 GLN A CA 1
ATOM 754 C C . GLN A 1 104 ? -25.832 0.282 24.962 1.00 66.38 104 GLN A C 1
ATOM 756 O O . GLN A 1 104 ? -26.783 -0.438 24.683 1.00 66.38 104 GLN A O 1
ATOM 761 N N . LYS A 1 105 ? -25.709 0.869 26.160 1.00 67.88 105 LYS A N 1
ATOM 762 C CA . LYS A 1 105 ? -26.712 0.748 27.225 1.00 67.88 105 LYS A CA 1
ATOM 763 C C . LYS A 1 105 ? -28.050 1.366 26.819 1.00 67.88 105 LYS A C 1
ATOM 765 O O . LYS A 1 105 ? -29.077 0.790 27.138 1.00 67.88 105 LYS A O 1
ATOM 770 N N . GLY A 1 106 ? -28.050 2.479 26.081 1.00 71.88 106 GLY A N 1
ATOM 771 C CA . GLY A 1 106 ? -29.268 3.058 25.506 1.00 71.88 106 GLY A CA 1
ATOM 772 C C . GLY A 1 106 ? -29.962 2.109 24.526 1.00 71.88 106 GLY A C 1
ATOM 773 O O . GLY A 1 106 ? -31.148 1.848 24.676 1.00 71.88 106 GLY A O 1
ATOM 774 N N . LYS A 1 107 ? -29.212 1.521 23.585 1.00 73.69 107 LYS A N 1
ATOM 775 C CA . LYS A 1 107 ? -29.748 0.533 22.631 1.00 73.69 107 LYS A CA 1
ATOM 776 C C . LYS A 1 107 ? -30.187 -0.769 23.292 1.00 73.69 107 LYS A C 1
ATOM 778 O O . LYS A 1 107 ? -31.160 -1.365 22.855 1.00 73.69 107 LYS A O 1
ATOM 783 N N . GLN A 1 108 ? -29.461 -1.226 24.310 1.00 75.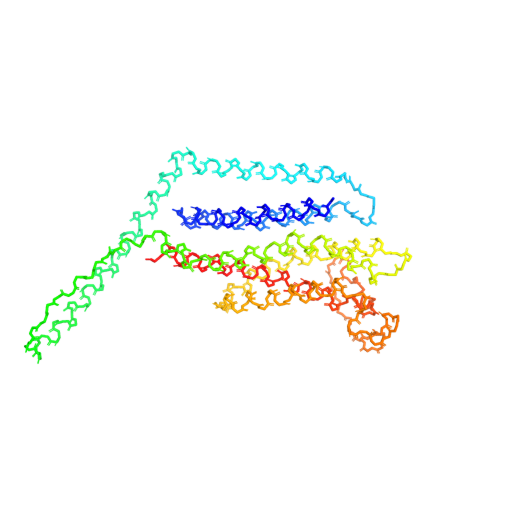25 108 GLN A N 1
ATOM 784 C CA . GLN A 1 108 ? -29.820 -2.426 25.060 1.00 75.25 108 GLN A CA 1
ATOM 785 C C . GLN A 1 108 ? -31.092 -2.195 25.879 1.00 75.25 108 GLN A C 1
ATOM 787 O O . GLN A 1 108 ? -31.959 -3.056 25.873 1.00 75.25 108 GLN A O 1
ATOM 792 N N . LEU A 1 109 ? -31.235 -1.021 26.504 1.00 78.69 109 LEU A N 1
ATOM 793 C CA . LEU A 1 109 ? -32.455 -0.634 27.211 1.00 78.69 109 LEU A CA 1
ATOM 794 C C . LEU A 1 109 ? -33.643 -0.498 26.248 1.00 78.69 109 LEU A C 1
ATOM 796 O O . LEU A 1 109 ? -34.749 -0.885 26.589 1.00 78.69 109 LEU A O 1
ATOM 800 N N . GLU A 1 110 ? -33.420 0.038 25.046 1.00 77.75 110 GLU A N 1
ATOM 801 C CA . GLU A 1 110 ? -34.443 0.142 23.998 1.00 77.75 110 GLU A CA 1
ATOM 802 C C . GLU A 1 110 ? -34.873 -1.240 23.480 1.00 77.75 110 GLU A C 1
ATOM 804 O O . GLU A 1 110 ? -36.064 -1.472 23.299 1.00 77.75 110 GLU A O 1
ATOM 809 N N . LEU A 1 111 ? -33.927 -2.176 23.323 1.00 79.75 111 LEU A N 1
ATOM 810 C CA . LEU A 1 111 ? -34.207 -3.581 23.005 1.00 79.75 111 LEU A CA 1
ATOM 811 C C . LEU A 1 111 ? -34.957 -4.297 24.135 1.00 79.75 111 LEU A C 1
ATOM 813 O O . LEU A 1 111 ? -35.927 -4.982 23.842 1.00 79.75 111 LEU A O 1
ATOM 817 N N . GLU A 1 112 ? -34.569 -4.111 25.403 1.00 77.88 112 GLU A N 1
ATOM 818 C CA . GLU A 1 112 ? -35.307 -4.660 26.555 1.00 77.88 112 GLU A CA 1
ATOM 819 C C . GLU A 1 112 ? -36.734 -4.100 26.631 1.00 77.88 112 GLU A C 1
ATOM 821 O O . GLU A 1 112 ? -37.677 -4.860 26.815 1.00 77.88 112 GLU A O 1
ATOM 826 N N . LEU A 1 113 ? -36.915 -2.790 26.426 1.00 78.44 113 LEU A N 1
ATOM 827 C CA . LEU A 1 113 ? -38.240 -2.158 26.379 1.00 78.44 113 LEU A CA 1
ATOM 828 C C . LEU A 1 113 ? -39.095 -2.670 25.217 1.00 78.44 113 LEU A C 1
ATOM 830 O O . LEU A 1 113 ? -40.321 -2.701 25.323 1.00 78.44 113 LEU A O 1
ATOM 834 N N . GLN A 1 114 ? -38.468 -3.027 24.096 1.00 79.06 114 GLN A N 1
ATOM 835 C CA . GLN A 1 114 ? -39.162 -3.573 22.938 1.00 79.06 114 GLN A CA 1
ATOM 836 C C . GLN A 1 114 ? -39.550 -5.044 23.152 1.00 79.06 114 GLN A C 1
ATOM 838 O O . GLN A 1 114 ? -40.694 -5.391 22.866 1.00 79.06 114 GLN A O 1
ATOM 843 N N . ASP A 1 115 ? -38.668 -5.856 23.744 1.00 73.00 115 ASP A N 1
ATOM 844 C CA . ASP A 1 115 ? -38.965 -7.235 24.164 1.00 73.00 115 ASP A CA 1
ATOM 845 C C . ASP A 1 115 ? -40.060 -7.274 25.245 1.00 73.00 115 ASP A C 1
ATOM 847 O O . ASP A 1 115 ? -40.961 -8.106 25.168 1.00 73.00 115 ASP A O 1
ATOM 851 N N . GLU A 1 116 ? -40.058 -6.354 26.223 1.00 71.50 116 GLU A N 1
ATOM 852 C CA . GLU A 1 116 ? -41.145 -6.258 27.214 1.00 71.50 116 GLU A CA 1
ATOM 853 C C . GLU A 1 116 ? -42.490 -5.929 26.552 1.00 71.50 116 GLU A C 1
ATOM 855 O O . GLU A 1 116 ? -43.515 -6.499 26.924 1.00 71.50 116 GLU A O 1
ATOM 860 N N . ARG A 1 117 ? -42.502 -5.056 25.536 1.00 67.94 117 ARG A N 1
ATOM 861 C CA . ARG A 1 117 ? -43.726 -4.694 24.803 1.00 67.94 117 ARG A CA 1
ATOM 862 C C . ARG A 1 117 ? -44.279 -5.839 23.957 1.00 67.94 117 ARG A C 1
ATOM 864 O O . ARG A 1 117 ? -45.496 -5.950 23.818 1.00 67.94 117 ARG A O 1
ATOM 871 N N . GLU A 1 118 ? -43.403 -6.656 23.376 1.00 62.53 118 GLU A N 1
ATOM 872 C CA . GLU A 1 118 ? -43.794 -7.859 22.634 1.00 62.53 118 GLU A CA 1
ATOM 873 C C . GLU A 1 118 ? -44.253 -8.971 23.594 1.00 62.53 118 GLU A C 1
ATOM 875 O O . GLU A 1 118 ? -45.286 -9.600 23.361 1.00 62.53 118 GLU A O 1
ATOM 880 N N . ALA A 1 119 ? -43.592 -9.131 24.746 1.00 60.81 119 ALA A N 1
ATOM 881 C CA . ALA A 1 119 ? -44.001 -10.073 25.786 1.00 60.81 119 ALA A CA 1
ATOM 882 C C . ALA A 1 119 ? -45.359 -9.719 26.421 1.00 60.81 119 ALA A C 1
ATOM 884 O O . ALA A 1 119 ? -46.121 -10.633 26.747 1.00 60.81 119 ALA A O 1
ATOM 885 N N . GLU A 1 120 ? -45.703 -8.431 26.563 1.00 60.38 120 GLU A N 1
ATOM 886 C CA . GLU A 1 120 ? -47.027 -7.981 27.033 1.00 60.38 120 GLU A CA 1
ATOM 887 C C . GLU A 1 120 ? -48.148 -8.289 26.018 1.00 60.38 120 GLU A C 1
ATOM 889 O O . GLU A 1 120 ? -49.290 -8.538 26.410 1.00 60.38 120 GLU A O 1
ATOM 894 N N . GLN A 1 121 ? -47.838 -8.329 24.714 1.00 57.25 121 GLN A N 1
ATOM 895 C CA . GLN A 1 121 ? -48.802 -8.736 23.682 1.00 57.25 121 GLN A CA 1
ATOM 896 C C . GLN A 1 121 ? -49.009 -10.257 23.632 1.00 57.25 121 GLN A C 1
ATOM 898 O O . GLN A 1 121 ? -50.140 -10.700 23.420 1.00 57.25 121 GLN A O 1
ATOM 903 N N . ASP A 1 122 ? -47.975 -11.056 23.909 1.00 49.19 122 ASP A N 1
ATOM 904 C CA . ASP A 1 122 ? -48.068 -12.524 23.895 1.00 49.19 122 ASP A CA 1
ATOM 905 C C . ASP A 1 122 ? -48.558 -13.142 25.224 1.00 49.19 122 ASP A C 1
ATOM 907 O O . ASP A 1 122 ? -49.127 -14.243 25.231 1.00 49.19 122 ASP A O 1
ATOM 911 N N . THR A 1 123 ? -48.445 -12.438 26.360 1.00 50.44 123 THR A N 1
ATOM 912 C CA . THR A 1 123 ? -48.968 -12.920 27.661 1.00 50.44 123 THR A CA 1
ATOM 913 C C . THR A 1 123 ? -50.493 -12.899 27.775 1.00 50.44 123 THR A C 1
ATOM 915 O O . THR A 1 123 ? -51.040 -13.558 28.660 1.00 50.44 123 THR A O 1
ATOM 918 N N . LEU A 1 124 ? -51.209 -12.243 26.857 1.00 52.12 124 LEU A N 1
ATOM 919 C CA . LEU A 1 124 ? -52.667 -12.374 26.764 1.00 52.12 124 LEU A CA 1
ATOM 920 C C . LEU A 1 124 ? -53.120 -13.655 26.045 1.00 52.12 124 LEU A C 1
ATOM 922 O O . LEU A 1 124 ? -54.310 -13.970 26.090 1.00 52.12 124 LEU A O 1
ATOM 926 N N . LEU A 1 125 ? -52.210 -14.413 25.416 1.00 50.69 125 LEU A N 1
ATOM 927 C CA . LEU A 1 125 ? -52.576 -15.583 24.610 1.00 50.69 125 LEU A CA 1
ATOM 928 C C . LEU A 1 125 ? -51.963 -16.917 25.051 1.00 50.69 125 LEU A C 1
ATOM 930 O O . LEU A 1 125 ? -52.516 -17.949 24.672 1.00 50.69 125 LEU A O 1
ATOM 934 N N . THR A 1 126 ? -50.906 -16.963 25.874 1.00 47.00 126 THR A N 1
ATOM 935 C CA . THR A 1 126 ? -50.285 -18.264 26.200 1.00 47.00 126 THR A CA 1
ATOM 936 C C . THR A 1 126 ? -49.759 -18.361 27.632 1.00 47.00 126 THR A C 1
ATOM 938 O O . THR A 1 126 ? -48.668 -17.905 27.960 1.00 47.00 126 THR A O 1
ATOM 941 N N . GLY A 1 127 ? -50.520 -19.037 28.497 1.00 47.53 127 GLY A N 1
ATOM 942 C CA . GLY A 1 127 ? -50.008 -19.578 29.754 1.00 47.53 127 GLY A CA 1
ATOM 943 C C . GLY A 1 127 ? -49.206 -20.857 29.501 1.00 47.53 127 GLY A C 1
ATOM 944 O O . GLY A 1 127 ? -49.757 -21.846 29.026 1.00 47.53 127 GLY A O 1
ATOM 945 N N . GLY A 1 128 ? -47.917 -20.860 29.840 1.00 44.94 128 GLY A N 1
ATOM 946 C CA . GLY A 1 128 ? -47.082 -22.064 29.796 1.00 44.94 128 GLY A CA 1
ATOM 947 C C . GLY A 1 128 ? -45.600 -21.749 29.964 1.00 44.94 128 GLY A C 1
ATOM 948 O O . GLY A 1 128 ? -44.940 -21.340 29.019 1.00 44.94 128 GLY A O 1
ATOM 949 N N . GLY A 1 129 ? -45.092 -21.911 31.188 1.00 51.94 129 GLY A N 1
ATOM 950 C CA . GLY A 1 129 ? -43.742 -21.520 31.588 1.00 51.94 129 GLY A CA 1
ATOM 951 C C . GLY A 1 129 ? -42.596 -22.324 30.963 1.00 51.94 129 GLY A C 1
ATOM 952 O O . GLY A 1 129 ? -42.716 -23.510 30.665 1.00 51.94 129 GLY A O 1
ATOM 953 N N . GLY A 1 130 ? -41.442 -21.664 30.873 1.00 42.78 130 GLY A N 1
ATOM 954 C CA . GLY A 1 130 ? -40.140 -22.262 30.593 1.00 42.78 130 GLY A CA 1
ATOM 955 C C . GLY A 1 130 ? -39.020 -21.326 31.071 1.00 42.78 130 GLY A C 1
ATOM 956 O O . GLY A 1 130 ? -39.149 -20.114 30.908 1.00 42.78 130 GLY A O 1
ATOM 957 N N . PRO A 1 131 ? -37.959 -21.840 31.722 1.00 50.28 131 PRO A N 1
ATOM 958 C CA . PRO A 1 131 ? -37.006 -21.018 32.456 1.00 50.28 131 PRO A CA 1
ATOM 959 C C . PRO A 1 131 ? -36.057 -20.236 31.545 1.00 50.28 131 PRO A C 1
ATOM 961 O O . PRO A 1 131 ? -35.447 -20.767 30.618 1.00 50.28 131 PRO A O 1
ATOM 964 N N . SER A 1 132 ? -35.929 -18.966 31.918 1.00 49.12 132 SER A N 1
ATOM 965 C CA . SER A 1 132 ? -35.044 -17.932 31.398 1.00 49.12 132 SER A CA 1
ATOM 966 C C . SER A 1 132 ? -33.601 -18.417 31.208 1.00 49.12 132 SER A C 1
ATOM 968 O O . SER A 1 132 ? -32.917 -18.805 32.160 1.00 49.12 132 SER A O 1
ATOM 970 N N . ALA A 1 133 ? -33.134 -18.389 29.959 1.00 45.38 133 ALA A N 1
ATOM 971 C CA . ALA A 1 133 ? -31.734 -18.569 29.616 1.00 45.38 133 ALA A CA 1
ATOM 972 C C . ALA A 1 133 ? -31.013 -17.230 29.812 1.00 45.38 133 ALA A C 1
ATOM 974 O O . ALA A 1 133 ? -31.174 -16.298 29.028 1.00 45.38 133 ALA A O 1
ATOM 975 N N . ASN A 1 134 ? -30.212 -17.148 30.875 1.00 43.19 134 ASN A N 1
ATOM 976 C CA . ASN A 1 134 ? -29.309 -16.034 31.145 1.00 43.19 134 ASN A CA 1
ATOM 977 C C . ASN A 1 134 ? -28.404 -15.778 29.931 1.00 43.19 134 ASN A C 1
ATOM 979 O O . ASN A 1 134 ? -27.413 -16.483 29.716 1.00 43.19 134 ASN A O 1
ATOM 983 N N . THR A 1 135 ? -28.720 -14.737 29.163 1.00 42.75 135 THR A N 1
ATOM 984 C CA . THR A 1 135 ? -27.834 -14.190 28.137 1.00 42.75 135 THR A CA 1
ATOM 985 C C . THR A 1 135 ? -26.708 -13.464 28.858 1.00 42.75 135 THR A C 1
ATOM 987 O O . THR A 1 135 ? -26.772 -12.272 29.143 1.00 42.75 135 THR A O 1
ATOM 990 N N . ALA A 1 136 ? -25.678 -14.222 29.232 1.00 43.44 136 ALA A N 1
ATOM 991 C CA . ALA A 1 136 ? -24.445 -13.669 29.755 1.00 43.44 136 ALA A CA 1
ATOM 992 C C . ALA A 1 136 ? -23.842 -12.757 28.679 1.00 43.44 136 ALA A C 1
ATOM 994 O O . ALA A 1 136 ? -23.319 -13.229 27.667 1.00 43.44 136 ALA A O 1
ATOM 995 N N . THR A 1 137 ? -23.906 -11.448 28.914 1.00 45.28 137 THR A N 1
ATOM 996 C CA . THR A 1 137 ? -23.121 -10.409 28.242 1.00 45.28 137 THR A CA 1
ATOM 997 C C . THR A 1 137 ? -21.645 -10.635 28.567 1.00 45.28 137 THR A C 1
ATOM 999 O O . THR A 1 137 ? -21.036 -9.950 29.388 1.00 45.28 137 THR A O 1
ATOM 1002 N N . GLY A 1 138 ? -21.085 -11.698 27.993 1.00 50.62 138 GLY A N 1
ATOM 1003 C CA . GLY A 1 138 ? -19.699 -12.082 28.153 1.00 50.62 138 GLY A CA 1
ATOM 1004 C C . GLY A 1 138 ? -18.837 -11.085 27.406 1.00 50.62 138 GLY A C 1
ATOM 1005 O O . GLY A 1 138 ? -18.905 -10.991 26.180 1.00 50.62 138 GLY A O 1
ATOM 1006 N N . THR A 1 139 ? -18.009 -10.360 28.148 1.00 53.66 139 THR A N 1
ATOM 1007 C CA . THR A 1 139 ? -16.858 -9.635 27.621 1.00 53.66 139 THR A CA 1
ATOM 1008 C C . THR A 1 139 ? -16.118 -10.543 26.637 1.00 53.66 139 THR A C 1
ATOM 1010 O O . THR A 1 139 ? -15.484 -11.527 27.024 1.00 53.66 139 THR A O 1
ATOM 1013 N N . ARG A 1 140 ? -16.251 -10.265 25.332 1.00 58.62 140 ARG A N 1
ATOM 1014 C CA . ARG A 1 140 ? -15.581 -11.037 24.279 1.00 58.62 140 ARG A CA 1
ATOM 1015 C C . ARG A 1 140 ? -14.084 -11.011 24.563 1.00 58.62 140 ARG A C 1
ATOM 1017 O O . ARG A 1 140 ? -13.441 -9.971 24.458 1.00 58.62 140 ARG A O 1
ATOM 1024 N N . SER A 1 141 ? -13.530 -12.165 24.934 1.00 73.00 141 SER A N 1
ATOM 1025 C CA . SER A 1 141 ? -12.094 -12.316 25.159 1.00 73.00 141 SER A CA 1
ATOM 1026 C C . SER A 1 141 ? -11.341 -11.857 23.910 1.00 73.00 141 SER A C 1
ATOM 1028 O O . SER A 1 141 ? -11.624 -12.334 22.809 1.00 73.00 141 SER A O 1
ATOM 1030 N N . GLY A 1 142 ? -10.372 -10.948 24.061 1.00 71.69 142 GLY A N 1
ATOM 1031 C CA . GLY A 1 142 ? -9.589 -10.415 22.937 1.00 71.69 142 GLY A CA 1
ATOM 1032 C C . GLY A 1 142 ? -8.918 -11.506 22.092 1.00 71.69 142 GLY A C 1
ATOM 1033 O O . GLY A 1 142 ? -8.713 -11.327 20.894 1.00 71.69 142 GLY A O 1
ATOM 1034 N N . ALA A 1 143 ? -8.671 -12.685 22.673 1.00 75.44 143 ALA A N 1
ATOM 1035 C CA . ALA A 1 143 ? -8.183 -13.857 21.954 1.00 75.44 143 ALA A CA 1
ATOM 1036 C C . ALA A 1 143 ? -9.179 -14.389 20.903 1.00 75.44 143 ALA A C 1
ATOM 1038 O O . ALA A 1 143 ? -8.759 -14.864 19.848 1.00 75.44 143 ALA A O 1
ATOM 1039 N N . ALA A 1 144 ? -10.487 -14.303 21.159 1.00 78.31 144 ALA A N 1
ATOM 1040 C CA . ALA A 1 144 ? -11.521 -14.714 20.211 1.00 78.31 144 ALA A CA 1
ATOM 1041 C C . ALA A 1 144 ? -11.605 -13.742 19.024 1.00 78.31 144 ALA A C 1
ATOM 1043 O O . ALA A 1 144 ? -11.614 -14.183 17.875 1.00 78.31 144 ALA A O 1
ATOM 1044 N N . VAL A 1 145 ? -11.563 -12.431 19.296 1.00 75.94 145 VAL A N 1
ATOM 1045 C CA . VAL A 1 145 ? -11.507 -11.387 18.257 1.00 75.94 145 VAL A CA 1
ATOM 1046 C C . VAL A 1 145 ? -10.241 -11.551 17.417 1.00 75.94 145 VAL A C 1
ATOM 1048 O O . VAL A 1 145 ? -10.301 -11.581 16.190 1.00 75.94 145 VAL A O 1
ATOM 1051 N N . PHE A 1 146 ? -9.092 -11.766 18.062 1.00 79.81 146 PHE A N 1
ATOM 1052 C CA . PHE A 1 146 ? -7.836 -12.008 17.360 1.00 79.81 146 PHE A CA 1
ATOM 1053 C C . PHE A 1 146 ? -7.894 -13.260 16.480 1.00 79.81 146 PHE A C 1
ATOM 1055 O O . PHE A 1 146 ? -7.523 -13.193 15.313 1.00 79.81 146 PHE A O 1
ATOM 1062 N N . ARG A 1 147 ? -8.419 -14.388 16.982 1.00 82.94 147 ARG A N 1
ATOM 1063 C CA . ARG A 1 147 ? -8.602 -15.614 16.180 1.00 82.94 147 ARG A CA 1
ATOM 1064 C C . ARG A 1 147 ? -9.495 -15.391 14.961 1.00 82.94 147 ARG A C 1
ATOM 1066 O O . ARG A 1 147 ? -9.234 -15.975 13.913 1.00 82.94 147 ARG A O 1
ATOM 1073 N N . GLN A 1 148 ? -10.516 -14.546 15.082 1.00 81.94 148 GLN A N 1
ATOM 1074 C CA . GLN A 1 148 ? -11.411 -14.215 13.976 1.00 81.94 148 GLN A CA 1
ATOM 1075 C C . GLN A 1 148 ? -10.726 -13.342 12.913 1.00 81.94 148 GLN A C 1
ATOM 1077 O O . GLN A 1 148 ? -10.940 -13.542 11.717 1.00 81.94 148 GLN A O 1
ATOM 1082 N N . VAL A 1 149 ? -9.885 -12.397 13.336 1.00 81.19 149 VAL A N 1
ATOM 1083 C CA . VAL A 1 149 ? -9.221 -11.425 12.454 1.00 81.19 149 VAL A CA 1
ATOM 1084 C C . VAL A 1 149 ? -7.900 -11.960 11.878 1.00 81.19 149 VAL A C 1
ATOM 1086 O O . VAL A 1 149 ? -7.487 -11.558 10.788 1.00 81.19 149 VAL A O 1
ATOM 1089 N N . TRP A 1 150 ? -7.253 -12.911 12.554 1.00 85.06 150 TRP A N 1
ATOM 1090 C CA . TRP A 1 150 ? -5.943 -13.454 12.185 1.00 85.06 150 TRP A CA 1
ATOM 1091 C C . TRP A 1 150 ? -5.829 -13.937 10.731 1.00 85.06 150 TRP A C 1
ATOM 1093 O O . TRP A 1 150 ? -4.837 -13.597 10.089 1.00 85.06 150 TRP A O 1
ATOM 1103 N N . PRO A 1 151 ? -6.810 -14.652 10.142 1.00 85.62 151 PRO A N 1
ATOM 1104 C CA . PRO A 1 151 ? -6.711 -15.073 8.745 1.00 85.62 151 PRO A CA 1
ATOM 1105 C C . PRO A 1 151 ? -6.618 -13.893 7.767 1.00 85.62 151 PRO A C 1
ATOM 1107 O O . PRO A 1 151 ? -5.923 -13.983 6.757 1.00 85.62 151 PRO A O 1
ATOM 1110 N N . LEU A 1 152 ? -7.296 -12.780 8.069 1.00 80.75 152 LEU A N 1
ATOM 1111 C CA . LEU A 1 152 ? -7.242 -11.565 7.255 1.00 80.75 152 LEU A CA 1
ATOM 1112 C C . LEU A 1 152 ? -5.887 -10.867 7.408 1.00 80.75 152 LEU A C 1
ATOM 1114 O O . LEU A 1 152 ? -5.282 -10.490 6.409 1.00 80.75 152 LEU A O 1
ATOM 1118 N N . LEU A 1 153 ? -5.379 -10.771 8.641 1.00 81.06 153 LEU A N 1
ATOM 1119 C CA . LEU A 1 153 ? -4.044 -10.236 8.933 1.00 81.06 153 LEU A CA 1
ATOM 1120 C C . LEU A 1 153 ? -2.939 -11.057 8.256 1.00 81.06 153 LEU A C 1
ATOM 1122 O O . LEU A 1 153 ? -2.036 -10.485 7.653 1.00 81.06 153 LEU A O 1
ATOM 1126 N N . ALA A 1 154 ? -3.025 -12.387 8.304 1.00 86.25 154 ALA A N 1
ATOM 1127 C CA . ALA A 1 154 ? -2.066 -13.280 7.661 1.00 86.25 154 ALA A CA 1
ATOM 1128 C C . ALA A 1 154 ? -2.089 -13.129 6.134 1.00 86.25 154 ALA A C 1
ATOM 1130 O O . ALA A 1 154 ? -1.040 -13.076 5.494 1.00 86.25 154 ALA A O 1
ATOM 1131 N N . CYS A 1 155 ? -3.276 -13.005 5.536 1.00 83.00 155 CYS A N 1
ATOM 1132 C CA . CYS A 1 155 ? -3.385 -12.762 4.103 1.00 83.00 155 CYS A CA 1
ATOM 1133 C C . CYS A 1 155 ? -2.803 -11.395 3.715 1.00 83.00 155 CYS A C 1
ATOM 1135 O O . CYS A 1 155 ? -2.039 -11.292 2.755 1.00 83.00 155 CYS A O 1
ATOM 1137 N N . GLN A 1 156 ? -3.086 -10.365 4.516 1.00 82.62 156 GLN A N 1
ATOM 1138 C CA . GLN A 1 156 ? -2.526 -9.031 4.333 1.00 82.62 156 GLN A CA 1
ATOM 1139 C C . GLN A 1 156 ? -1.001 -9.027 4.459 1.00 82.62 156 GLN A C 1
ATOM 1141 O O . GLN A 1 156 ? -0.329 -8.370 3.668 1.00 82.62 156 GLN A O 1
ATOM 1146 N N . PHE A 1 157 ? -0.453 -9.783 5.411 1.00 85.88 157 PHE A N 1
ATOM 1147 C CA . PHE A 1 157 ? 0.985 -9.964 5.571 1.00 85.88 157 PHE A CA 1
ATOM 1148 C C . PHE A 1 157 ? 1.614 -10.536 4.299 1.00 85.88 157 PHE A C 1
ATOM 1150 O O . PHE A 1 157 ? 2.568 -9.965 3.777 1.00 85.88 157 PHE A O 1
ATOM 1157 N N . VAL A 1 158 ? 1.042 -11.615 3.755 1.00 86.56 158 VAL A N 1
ATOM 1158 C CA . VAL A 1 158 ? 1.533 -12.231 2.515 1.00 86.56 158 VAL A CA 1
ATOM 1159 C C . VAL A 1 158 ? 1.452 -11.246 1.348 1.00 86.56 158 VAL A C 1
ATOM 1161 O O . VAL A 1 158 ? 2.446 -11.043 0.651 1.00 86.56 158 VAL A O 1
ATOM 1164 N N . LEU A 1 159 ? 0.305 -10.588 1.150 1.00 84.00 159 LEU A N 1
ATOM 1165 C CA . LEU A 1 159 ? 0.126 -9.609 0.072 1.00 84.00 159 LEU A CA 1
ATOM 1166 C C . LEU A 1 159 ? 1.113 -8.449 0.181 1.00 84.00 159 LEU A C 1
ATOM 1168 O O . LEU A 1 159 ? 1.708 -8.038 -0.814 1.00 84.00 159 LEU A O 1
ATOM 1172 N N . ALA A 1 160 ? 1.326 -7.940 1.386 1.00 82.44 160 ALA A N 1
ATOM 1173 C CA . ALA A 1 160 ? 2.232 -6.834 1.601 1.00 82.44 160 ALA A CA 1
ATOM 1174 C C . ALA A 1 160 ? 3.706 -7.280 1.463 1.00 82.44 160 ALA A C 1
ATOM 1176 O O . ALA A 1 160 ? 4.517 -6.526 0.928 1.00 82.44 160 ALA A O 1
ATOM 1177 N N . ALA A 1 161 ? 4.060 -8.518 1.835 1.00 84.12 161 ALA A N 1
ATOM 1178 C CA . ALA A 1 161 ? 5.407 -9.061 1.639 1.00 84.12 161 ALA A CA 1
ATOM 1179 C C . ALA A 1 161 ? 5.713 -9.229 0.142 1.00 84.12 161 ALA A C 1
ATOM 1181 O O . ALA A 1 161 ? 6.818 -8.924 -0.319 1.00 84.12 161 ALA A O 1
ATOM 1182 N N . PHE A 1 162 ? 4.708 -9.623 -0.645 1.00 85.94 162 PHE A N 1
ATOM 1183 C CA . PHE A 1 162 ? 4.793 -9.607 -2.103 1.00 85.94 162 PHE A CA 1
ATOM 1184 C C . PHE A 1 162 ? 4.915 -8.182 -2.657 1.00 85.94 162 PHE A C 1
ATOM 1186 O O . PHE A 1 162 ? 5.779 -7.930 -3.497 1.00 85.94 162 PHE A O 1
ATOM 1193 N N . SER A 1 163 ? 4.101 -7.249 -2.161 1.00 82.88 163 SER A N 1
ATOM 1194 C CA . SER A 1 163 ? 4.030 -5.868 -2.657 1.00 82.88 163 SER A CA 1
ATOM 1195 C C . SER A 1 163 ? 5.289 -5.052 -2.377 1.00 82.88 163 SER A C 1
ATOM 1197 O O . SER A 1 163 ? 5.775 -4.362 -3.268 1.00 82.88 163 SER A O 1
ATOM 1199 N N . PHE A 1 164 ? 5.829 -5.134 -1.161 1.00 80.88 164 PHE A N 1
ATOM 1200 C CA . PHE A 1 164 ? 6.960 -4.312 -0.721 1.00 80.88 164 PHE A CA 1
ATOM 1201 C C . PHE A 1 164 ? 8.292 -5.056 -0.735 1.00 80.88 164 PHE A C 1
ATOM 1203 O O . PHE A 1 164 ? 9.340 -4.434 -0.876 1.00 80.88 164 PHE A O 1
ATOM 1210 N N . GLY A 1 165 ? 8.273 -6.381 -0.598 1.00 81.69 165 GLY A N 1
ATOM 1211 C CA . GLY A 1 165 ? 9.489 -7.184 -0.596 1.00 81.69 165 GLY A CA 1
ATOM 1212 C C . GLY A 1 165 ? 9.806 -7.743 -1.976 1.00 81.69 165 GLY A C 1
ATOM 1213 O O . GLY A 1 165 ? 10.856 -7.458 -2.552 1.00 81.69 165 GLY A O 1
ATOM 1214 N N . TRP A 1 166 ? 8.907 -8.574 -2.503 1.00 85.38 166 TRP A N 1
ATOM 1215 C CA . TRP A 1 166 ? 9.173 -9.351 -3.715 1.00 85.38 166 TRP A CA 1
ATOM 1216 C C . TRP A 1 166 ? 9.135 -8.522 -5.001 1.00 85.38 166 TRP A C 1
ATOM 1218 O O . TRP A 1 166 ? 10.064 -8.590 -5.809 1.00 85.38 166 TRP A O 1
ATOM 1228 N N . LEU A 1 167 ? 8.068 -7.749 -5.216 1.00 83.19 167 LEU A N 1
ATOM 1229 C CA . LEU A 1 167 ? 7.874 -7.003 -6.458 1.00 83.19 167 LEU A CA 1
ATOM 1230 C C . LEU A 1 167 ? 8.979 -5.972 -6.708 1.00 83.19 167 LEU A C 1
ATOM 1232 O O . LEU A 1 167 ? 9.564 -6.020 -7.789 1.00 83.19 167 LEU A O 1
ATOM 1236 N N . PRO A 1 168 ? 9.358 -5.107 -5.748 1.00 79.94 168 PRO A N 1
ATOM 1237 C CA . PRO A 1 168 ? 10.425 -4.134 -5.975 1.00 79.94 168 PRO A CA 1
ATOM 1238 C C . PRO A 1 168 ? 11.781 -4.810 -6.204 1.00 79.94 168 PRO A C 1
ATOM 1240 O O . PRO A 1 168 ? 12.633 -4.270 -6.903 1.00 79.94 168 PRO A O 1
ATOM 1243 N N . SER A 1 169 ? 11.968 -6.013 -5.651 1.00 82.25 169 SER A N 1
ATOM 1244 C CA . SER A 1 169 ? 13.182 -6.810 -5.823 1.00 82.25 169 SER A CA 1
ATOM 1245 C C . SER A 1 169 ? 13.268 -7.445 -7.214 1.00 82.25 169 SER A C 1
ATOM 1247 O O . SER A 1 169 ? 14.318 -7.436 -7.851 1.00 82.25 169 SER A O 1
ATOM 1249 N N . THR A 1 170 ? 12.169 -7.999 -7.718 1.00 84.06 170 THR A N 1
ATOM 1250 C CA . THR A 1 170 ? 12.181 -8.770 -8.970 1.00 84.06 170 THR A CA 1
ATOM 1251 C C . THR A 1 170 ? 11.869 -7.944 -10.206 1.00 84.06 170 THR A C 1
ATOM 1253 O O . THR A 1 170 ? 12.392 -8.246 -11.279 1.00 84.06 170 THR A O 1
ATOM 1256 N N . MET A 1 171 ? 11.078 -6.878 -10.078 1.00 82.19 171 MET A N 1
ATOM 1257 C CA . MET A 1 171 ? 10.633 -6.091 -11.227 1.00 82.19 171 MET A CA 1
ATOM 1258 C C . MET A 1 171 ? 11.753 -5.487 -12.075 1.00 82.19 171 MET A C 1
ATOM 1260 O O . MET A 1 171 ? 11.645 -5.573 -13.298 1.00 82.19 171 MET A O 1
ATOM 1264 N N . PRO A 1 172 ? 12.864 -4.978 -11.512 1.00 82.56 172 PRO A N 1
ATOM 1265 C CA . PRO A 1 172 ? 13.980 -4.511 -12.333 1.00 82.56 172 PRO A CA 1
ATOM 1266 C C . PRO A 1 172 ? 14.541 -5.600 -13.261 1.00 82.56 172 PRO A C 1
ATOM 1268 O O . PRO A 1 172 ? 14.906 -5.314 -14.399 1.00 82.56 172 PRO A O 1
ATOM 1271 N N . TYR A 1 173 ? 14.555 -6.865 -12.824 1.00 83.81 173 TYR A N 1
ATOM 1272 C CA . TYR A 1 173 ? 14.995 -7.992 -13.656 1.00 83.81 173 TYR A CA 1
ATOM 1273 C C . TYR A 1 173 ? 13.989 -8.327 -14.753 1.00 83.81 173 TYR A C 1
ATOM 1275 O O . TYR A 1 173 ? 14.382 -8.611 -15.885 1.00 83.81 173 TYR A O 1
ATOM 1283 N N . VAL A 1 174 ? 12.694 -8.269 -14.426 1.00 83.06 174 VAL A N 1
ATOM 1284 C CA . VAL A 1 174 ? 11.605 -8.462 -15.393 1.00 83.06 174 VAL A CA 1
ATOM 1285 C C . VAL A 1 174 ? 11.711 -7.413 -16.494 1.00 83.06 174 VAL A C 1
ATOM 1287 O O . VAL A 1 174 ? 11.764 -7.758 -17.671 1.00 83.06 174 VAL A O 1
ATOM 1290 N N . TYR A 1 175 ? 11.815 -6.140 -16.118 1.00 81.56 175 TYR A N 1
ATOM 1291 C CA . TYR A 1 175 ? 11.897 -5.029 -17.061 1.00 81.56 175 TYR A CA 1
ATOM 1292 C C . TYR A 1 175 ? 13.164 -5.083 -17.912 1.00 81.56 175 TYR A C 1
ATOM 1294 O O . TYR A 1 175 ? 13.070 -4.957 -19.132 1.00 81.56 175 TYR A O 1
ATOM 1302 N N . LYS A 1 176 ? 14.321 -5.386 -17.310 1.00 81.19 176 LYS A N 1
ATOM 1303 C CA . LYS A 1 176 ? 15.590 -5.512 -18.039 1.00 81.19 176 LYS A CA 1
ATOM 1304 C C . LYS A 1 176 ? 15.529 -6.561 -19.149 1.00 81.19 176 LYS A C 1
ATOM 1306 O O . LYS A 1 176 ? 16.160 -6.392 -20.184 1.00 81.19 176 LYS A O 1
ATOM 1311 N N . LYS A 1 177 ? 14.762 -7.633 -18.953 1.00 81.12 177 LYS A N 1
ATOM 1312 C CA . LYS A 1 177 ? 14.620 -8.720 -19.926 1.00 81.12 177 LYS A CA 1
ATOM 1313 C C . LYS A 1 177 ? 13.740 -8.372 -21.127 1.00 81.12 177 LYS A C 1
ATOM 1315 O O . LYS A 1 177 ? 13.917 -8.954 -22.193 1.00 81.12 177 LYS A O 1
ATOM 1320 N N . PHE A 1 178 ? 12.785 -7.462 -20.952 1.00 74.94 178 PHE A N 1
ATOM 1321 C CA . PHE A 1 178 ? 11.915 -6.990 -22.035 1.00 74.94 178 PHE A CA 1
ATOM 1322 C C . PHE A 1 178 ? 12.432 -5.709 -22.698 1.00 74.94 178 PHE A C 1
ATOM 1324 O O . PHE A 1 178 ? 11.942 -5.326 -23.761 1.00 74.94 178 PHE A O 1
ATOM 1331 N N . ALA A 1 179 ? 13.415 -5.047 -22.089 1.00 79.62 179 ALA A N 1
ATOM 1332 C CA . ALA A 1 179 ? 14.019 -3.851 -22.639 1.00 79.62 179 ALA A CA 1
ATOM 1333 C C . ALA A 1 179 ? 15.004 -4.182 -23.783 1.00 79.62 179 ALA A C 1
ATOM 1335 O O . ALA A 1 179 ? 15.665 -5.224 -23.746 1.00 79.62 179 ALA A O 1
ATOM 1336 N N . PRO A 1 180 ? 15.125 -3.307 -24.801 1.00 81.56 180 PRO A N 1
ATOM 1337 C CA . PRO A 1 180 ? 16.162 -3.429 -25.821 1.00 81.56 180 PRO A CA 1
ATOM 1338 C C . PRO A 1 180 ? 17.558 -3.467 -25.177 1.00 81.56 180 PRO A C 1
ATOM 1340 O O . PRO A 1 180 ? 17.793 -2.716 -24.228 1.00 81.56 180 PRO A O 1
ATOM 1343 N N . PRO A 1 181 ? 18.495 -4.292 -25.677 1.00 81.12 181 PRO A N 1
ATOM 1344 C CA . PRO A 1 181 ? 19.800 -4.484 -25.043 1.00 81.12 181 PRO A CA 1
ATOM 1345 C C . PRO A 1 181 ? 20.639 -3.201 -24.968 1.00 81.12 181 PRO A C 1
ATOM 1347 O O . PRO A 1 181 ? 21.400 -3.043 -24.018 1.00 81.12 181 PRO A O 1
ATOM 1350 N N . GLU A 1 182 ? 20.472 -2.280 -25.920 1.00 83.69 182 GLU A N 1
ATOM 1351 C CA . GLU A 1 182 ? 21.234 -1.023 -25.975 1.00 83.69 182 GLU A CA 1
ATOM 1352 C C . GLU A 1 182 ? 20.775 0.010 -24.926 1.00 83.69 182 GLU A C 1
ATOM 1354 O O . GLU A 1 182 ? 21.583 0.810 -24.471 1.00 83.69 182 GLU A O 1
ATOM 1359 N N . ASP A 1 183 ? 19.520 -0.071 -24.460 1.00 83.06 183 ASP A N 1
ATOM 1360 C CA . ASP A 1 183 ? 18.882 0.910 -23.559 1.00 83.06 183 ASP A CA 1
ATOM 1361 C C . ASP A 1 183 ? 18.213 0.248 -22.339 1.00 83.06 183 ASP A C 1
ATOM 1363 O O . ASP A 1 183 ? 17.214 0.730 -21.786 1.00 83.06 183 ASP A O 1
ATOM 1367 N N . ALA A 1 184 ? 18.719 -0.914 -21.920 1.00 82.69 184 ALA A N 1
ATOM 1368 C CA . ALA A 1 184 ? 18.027 -1.742 -20.938 1.00 82.69 184 ALA A CA 1
ATOM 1369 C C . ALA A 1 184 ? 17.897 -1.061 -19.564 1.00 82.69 184 ALA A C 1
ATOM 1371 O O . ALA A 1 184 ? 16.857 -1.167 -18.906 1.00 82.69 184 ALA A O 1
ATOM 1372 N N . GLU A 1 185 ? 18.932 -0.338 -19.132 1.00 84.06 185 GLU A N 1
ATOM 1373 C CA . GLU A 1 185 ? 18.972 0.322 -17.822 1.00 84.06 185 GLU A CA 1
ATOM 1374 C C . GLU A 1 185 ? 18.073 1.560 -17.774 1.00 84.06 185 GLU A C 1
ATOM 1376 O O . GLU A 1 185 ? 17.251 1.692 -16.866 1.00 84.06 185 GLU A O 1
ATOM 1381 N N . THR A 1 186 ? 18.162 2.424 -18.787 1.00 83.94 186 THR A N 1
ATOM 1382 C CA . THR A 1 186 ? 17.347 3.641 -18.907 1.00 83.94 186 THR A CA 1
ATOM 1383 C C . THR A 1 186 ? 15.865 3.305 -19.051 1.00 83.94 186 THR A C 1
ATOM 1385 O O . THR A 1 186 ? 15.024 3.919 -18.391 1.00 83.94 186 THR A O 1
ATOM 1388 N N . THR A 1 187 ? 15.525 2.287 -19.845 1.00 83.44 187 THR A N 1
ATOM 1389 C CA . THR A 1 187 ? 14.138 1.822 -20.009 1.00 83.44 187 THR A CA 1
ATOM 1390 C C . THR A 1 187 ? 13.588 1.227 -18.714 1.00 83.44 187 THR A C 1
ATOM 1392 O O . THR A 1 187 ? 12.469 1.550 -18.316 1.00 83.44 187 THR A O 1
ATOM 1395 N N . THR A 1 188 ? 14.377 0.407 -18.013 1.00 84.81 188 THR A N 1
ATOM 1396 C CA . THR A 1 188 ? 13.981 -0.185 -16.724 1.00 84.81 188 THR A CA 1
ATOM 1397 C C . THR A 1 188 ? 13.733 0.886 -15.668 1.00 84.81 188 THR A C 1
ATOM 1399 O O . THR A 1 188 ? 12.708 0.854 -14.988 1.00 84.81 188 THR A O 1
ATOM 1402 N N . ALA A 1 189 ? 14.636 1.863 -15.563 1.00 83.44 189 ALA A N 1
ATOM 1403 C CA . ALA A 1 189 ? 14.492 2.979 -14.639 1.00 83.44 189 ALA A CA 1
ATOM 1404 C C . ALA A 1 189 ? 13.226 3.794 -14.933 1.00 83.44 189 ALA A C 1
ATOM 1406 O O . ALA A 1 189 ? 12.459 4.090 -14.020 1.00 83.44 189 ALA A O 1
ATOM 1407 N N . ARG A 1 190 ? 12.954 4.091 -16.211 1.00 83.56 190 ARG A N 1
ATOM 1408 C CA . ARG A 1 190 ? 11.726 4.783 -16.627 1.00 83.56 190 ARG A CA 1
ATOM 1409 C C . ARG A 1 190 ? 10.474 4.003 -16.248 1.00 83.56 190 ARG A C 1
ATOM 1411 O O . ARG A 1 190 ? 9.572 4.585 -15.660 1.00 83.56 190 ARG A O 1
ATOM 1418 N N . LEU A 1 191 ? 10.433 2.699 -16.527 1.00 83.12 191 LEU A N 1
ATOM 1419 C CA . LEU A 1 191 ? 9.293 1.844 -16.180 1.00 83.12 191 LEU A CA 1
ATOM 1420 C C . LEU A 1 191 ? 9.051 1.798 -14.672 1.00 83.12 191 LEU A C 1
ATOM 1422 O O . LEU A 1 191 ? 7.907 1.885 -14.229 1.00 83.12 191 LEU A O 1
ATOM 1426 N N . GLN A 1 192 ? 10.119 1.708 -13.882 1.00 83.38 192 GLN A N 1
ATOM 1427 C CA . GLN A 1 192 ? 10.021 1.754 -12.430 1.00 83.38 192 GLN A CA 1
ATOM 1428 C C . GLN A 1 192 ? 9.480 3.104 -11.943 1.00 83.38 192 GLN A C 1
ATOM 1430 O O . GLN A 1 192 ? 8.584 3.130 -11.103 1.00 83.38 192 GLN A O 1
ATOM 1435 N N . THR A 1 193 ? 9.951 4.219 -12.503 1.00 83.44 193 THR A N 1
ATOM 1436 C CA . THR A 1 193 ? 9.422 5.555 -12.194 1.00 83.44 193 THR A CA 1
ATOM 1437 C C . THR A 1 193 ? 7.947 5.679 -12.585 1.00 83.44 193 THR A C 1
ATOM 1439 O O . THR A 1 193 ? 7.144 6.154 -11.785 1.00 83.44 193 THR A O 1
ATOM 1442 N N . THR A 1 194 ? 7.551 5.201 -13.769 1.00 84.12 194 THR A N 1
ATOM 1443 C CA . THR A 1 194 ? 6.148 5.202 -14.212 1.00 84.12 194 THR A CA 1
ATOM 1444 C C . THR A 1 194 ? 5.265 4.366 -13.290 1.00 84.12 194 THR A C 1
ATOM 1446 O O . THR A 1 194 ? 4.185 4.819 -12.921 1.00 84.12 194 THR A O 1
ATOM 1449 N N . ALA A 1 195 ? 5.720 3.180 -12.874 1.00 84.06 195 ALA A N 1
ATOM 1450 C CA . ALA A 1 195 ? 4.994 2.342 -11.924 1.00 84.06 195 ALA A CA 1
ATOM 1451 C C . ALA A 1 195 ? 4.816 3.046 -10.567 1.00 84.06 195 ALA A C 1
ATOM 1453 O O . ALA A 1 195 ? 3.715 3.034 -10.022 1.00 84.06 195 ALA A O 1
ATOM 1454 N N . SER A 1 196 ? 5.851 3.724 -10.062 1.00 82.94 196 SER A N 1
ATOM 1455 C CA . SER A 1 196 ? 5.774 4.518 -8.827 1.00 82.94 196 SER A CA 1
ATOM 1456 C C . SER A 1 196 ? 4.797 5.693 -8.939 1.00 82.94 196 SER A C 1
ATOM 1458 O O . SER A 1 196 ? 4.019 5.930 -8.018 1.00 82.94 196 SER A O 1
ATOM 1460 N N . ILE A 1 197 ? 4.790 6.409 -10.070 1.00 85.19 197 ILE A N 1
ATOM 1461 C CA . ILE A 1 197 ? 3.835 7.501 -10.329 1.00 85.19 197 ILE A CA 1
ATOM 1462 C C . ILE A 1 197 ? 2.407 6.954 -10.416 1.00 85.19 197 ILE A C 1
ATOM 1464 O O . ILE A 1 197 ? 1.491 7.512 -9.813 1.00 85.19 197 ILE A O 1
ATOM 1468 N N . ALA A 1 198 ? 2.215 5.841 -11.127 1.00 84.88 198 ALA A N 1
ATOM 1469 C CA . ALA A 1 198 ? 0.920 5.181 -11.214 1.00 84.88 198 ALA A CA 1
ATOM 1470 C C . ALA A 1 198 ? 0.431 4.764 -9.822 1.00 84.88 198 ALA A C 1
ATOM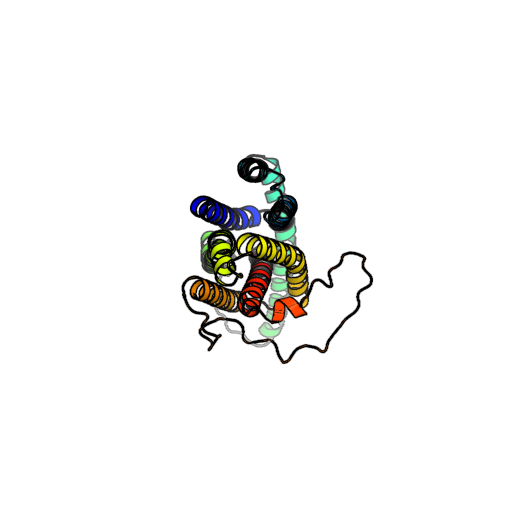 1472 O O . ALA A 1 198 ? -0.709 5.049 -9.477 1.00 84.88 198 ALA A O 1
ATOM 1473 N N . ALA A 1 199 ? 1.295 4.176 -8.991 1.00 79.75 199 ALA A N 1
ATOM 1474 C CA . ALA A 1 199 ? 0.969 3.809 -7.613 1.00 79.75 199 ALA A CA 1
ATOM 1475 C C . ALA A 1 199 ? 0.544 5.024 -6.769 1.00 79.75 199 ALA A C 1
ATOM 1477 O O . ALA A 1 199 ? -0.441 4.949 -6.031 1.00 79.75 199 ALA A O 1
ATOM 1478 N N . LEU A 1 200 ? 1.252 6.150 -6.914 1.00 83.00 200 LEU A N 1
ATOM 1479 C CA . LEU A 1 200 ? 0.957 7.422 -6.244 1.00 83.00 200 LEU A CA 1
ATOM 1480 C C . LEU A 1 200 ? -0.441 7.954 -6.582 1.00 83.00 200 LEU A C 1
ATOM 1482 O O . LEU A 1 200 ? -1.156 8.401 -5.692 1.00 83.00 200 LEU A O 1
ATOM 1486 N N . ILE A 1 201 ? -0.840 7.888 -7.854 1.00 85.94 201 ILE A N 1
ATOM 1487 C CA . ILE A 1 201 ? -2.150 8.374 -8.320 1.00 85.94 201 ILE A CA 1
ATOM 1488 C C . ILE A 1 201 ? -3.260 7.374 -7.980 1.00 85.94 201 ILE A C 1
ATOM 1490 O O . ILE A 1 201 ? -4.363 7.749 -7.581 1.00 85.94 201 ILE A O 1
ATOM 1494 N N . LEU A 1 202 ? -2.973 6.085 -8.142 1.00 81.25 202 LEU A N 1
ATOM 1495 C CA . LEU A 1 202 ? -3.967 5.030 -8.016 1.00 81.25 202 LEU A CA 1
ATOM 1496 C C . LEU A 1 202 ? -4.296 4.688 -6.568 1.00 81.25 202 LEU A C 1
ATOM 1498 O O . LEU A 1 202 ? -5.401 4.220 -6.321 1.00 81.25 202 LEU A O 1
ATOM 1502 N N . SER A 1 203 ? -3.404 4.939 -5.607 1.00 78.50 203 SER A N 1
ATOM 1503 C CA . SER A 1 203 ? -3.686 4.636 -4.195 1.00 78.50 203 SER A CA 1
ATOM 1504 C C . SER A 1 203 ? -4.824 5.503 -3.617 1.00 78.50 203 SER A C 1
ATOM 1506 O O . SER A 1 203 ? -5.772 4.941 -3.054 1.00 78.50 203 SER A O 1
ATOM 1508 N N . PRO A 1 204 ? -4.834 6.842 -3.804 1.00 80.94 204 PRO A N 1
ATOM 1509 C CA . PRO A 1 204 ? -5.987 7.673 -3.456 1.00 80.94 204 PRO A CA 1
ATOM 1510 C C . PRO A 1 204 ? -7.242 7.300 -4.248 1.00 80.94 204 PRO A C 1
ATOM 1512 O O . PRO A 1 204 ? -8.320 7.211 -3.665 1.00 80.94 204 PRO A O 1
ATOM 1515 N N . LEU A 1 205 ? -7.114 7.029 -5.556 1.00 80.88 205 LEU A N 1
ATOM 1516 C CA . LEU A 1 205 ? -8.254 6.627 -6.387 1.00 80.88 205 LEU A CA 1
ATOM 1517 C C . LEU A 1 205 ? -8.884 5.321 -5.901 1.00 80.88 205 LEU A C 1
ATOM 1519 O O . LEU A 1 205 ? -10.104 5.233 -5.818 1.00 80.88 205 LEU A O 1
ATOM 1523 N N . ALA A 1 206 ? -8.070 4.323 -5.554 1.00 80.62 206 ALA A N 1
ATOM 1524 C CA . ALA A 1 206 ? -8.532 3.060 -4.994 1.00 80.62 206 ALA A CA 1
ATOM 1525 C C . ALA A 1 206 ? -9.242 3.293 -3.658 1.00 80.62 206 ALA A C 1
ATOM 1527 O O . ALA A 1 206 ? -10.322 2.751 -3.441 1.00 80.62 206 ALA A O 1
ATOM 1528 N N . SER A 1 207 ? -8.696 4.162 -2.804 1.00 77.94 207 SER A N 1
ATOM 1529 C CA . SER A 1 207 ? -9.326 4.535 -1.533 1.00 77.94 207 SER A CA 1
ATOM 1530 C C . SER A 1 207 ? -10.693 5.197 -1.749 1.00 77.94 207 SER A C 1
ATOM 1532 O O . SER A 1 207 ? -11.674 4.812 -1.119 1.00 77.94 207 SER A O 1
ATOM 1534 N N . VAL A 1 208 ? -10.813 6.130 -2.695 1.00 82.38 208 VAL A N 1
ATOM 1535 C CA . VAL A 1 208 ? -12.115 6.716 -3.056 1.00 82.38 208 VAL A CA 1
ATOM 1536 C C . VAL A 1 208 ? -13.038 5.655 -3.660 1.00 82.38 208 VAL A C 1
ATOM 1538 O O . VAL A 1 208 ? -14.187 5.533 -3.263 1.00 82.38 208 VAL A O 1
ATOM 1541 N N . ALA A 1 209 ? -12.555 4.803 -4.559 1.00 79.88 209 ALA A N 1
ATOM 1542 C CA . ALA A 1 209 ? -13.371 3.734 -5.123 1.00 79.88 209 ALA A CA 1
ATOM 1543 C C . ALA A 1 209 ? -13.915 2.796 -4.028 1.00 79.88 209 ALA A C 1
ATOM 1545 O O . ALA A 1 209 ? -15.076 2.394 -4.080 1.00 79.88 209 ALA A O 1
ATOM 1546 N N . THR A 1 210 ? -13.128 2.486 -2.991 1.00 79.00 210 THR A N 1
ATOM 1547 C CA . THR A 1 210 ? -13.603 1.652 -1.874 1.00 79.00 210 THR A CA 1
ATOM 1548 C C . THR A 1 210 ? -14.761 2.283 -1.107 1.00 79.00 210 THR A C 1
ATOM 1550 O O . THR A 1 210 ? -15.672 1.556 -0.706 1.00 79.00 210 THR A O 1
ATOM 1553 N N . THR A 1 211 ? -14.769 3.609 -0.928 1.00 79.00 211 THR A N 1
ATOM 1554 C CA . THR A 1 211 ? -15.854 4.289 -0.207 1.00 79.00 211 THR A CA 1
ATOM 1555 C C . THR A 1 211 ? -17.151 4.301 -1.011 1.00 79.00 211 THR A C 1
ATOM 1557 O O . THR A 1 211 ? -18.221 4.171 -0.419 1.00 79.00 211 THR A O 1
ATOM 1560 N N . TRP A 1 212 ? -17.060 4.375 -2.341 1.00 86.06 212 TRP A N 1
ATOM 1561 C CA . TRP A 1 212 ? -18.222 4.384 -3.233 1.00 86.06 212 TRP A CA 1
ATOM 1562 C C . TRP A 1 212 ? -18.784 2.988 -3.511 1.00 86.06 212 TRP A C 1
ATOM 1564 O O . TRP A 1 212 ? -19.990 2.784 -3.411 1.00 86.06 212 TRP A O 1
ATOM 1574 N N . PHE A 1 213 ? -17.933 2.017 -3.854 1.00 82.38 213 PHE A N 1
ATOM 1575 C CA . PHE A 1 213 ? -18.401 0.713 -4.336 1.00 82.38 213 PHE A CA 1
ATOM 1576 C C . PHE A 1 213 ? -18.794 -0.265 -3.225 1.00 82.38 213 PHE A C 1
ATOM 1578 O O . PHE A 1 213 ? -19.496 -1.226 -3.514 1.00 82.38 213 PHE A O 1
ATOM 1585 N N . GLN A 1 214 ? -18.351 -0.056 -1.977 1.00 81.31 214 GLN A N 1
ATOM 1586 C CA . GLN A 1 214 ? -18.741 -0.860 -0.803 1.00 81.31 214 GLN A CA 1
ATOM 1587 C C . GLN A 1 214 ? -18.730 -2.397 -1.014 1.00 81.31 214 GLN A C 1
ATOM 1589 O O . GLN A 1 214 ? -19.496 -3.129 -0.388 1.00 81.31 214 GLN A O 1
ATOM 1594 N N . LEU A 1 215 ? -17.864 -2.931 -1.884 1.00 76.44 215 LEU A N 1
ATOM 1595 C CA . LEU A 1 215 ? -17.784 -4.375 -2.124 1.00 76.44 215 LEU A CA 1
ATOM 1596 C C . LEU A 1 215 ? -17.005 -5.043 -0.982 1.00 76.44 215 LEU A C 1
ATOM 1598 O O . LEU A 1 215 ? -15.779 -5.118 -0.996 1.00 76.44 215 LEU A O 1
ATOM 1602 N N . TYR A 1 216 ? -17.719 -5.581 0.007 1.00 76.62 216 TYR A N 1
ATOM 1603 C CA . TYR A 1 216 ? -17.130 -6.211 1.200 1.00 76.62 216 TYR A CA 1
ATOM 1604 C C . TYR A 1 216 ? -16.616 -7.648 0.984 1.00 76.62 216 TYR A C 1
ATOM 1606 O O . TYR A 1 216 ? -16.555 -8.449 1.916 1.00 76.62 216 TYR A O 1
ATOM 1614 N N . TYR A 1 217 ? -16.182 -7.996 -0.228 1.00 84.00 217 TYR A N 1
ATOM 1615 C CA . TYR A 1 217 ? -15.649 -9.327 -0.543 1.00 84.00 217 TYR A CA 1
ATOM 1616 C C . TYR A 1 217 ? -14.138 -9.422 -0.296 1.00 84.00 217 TYR A C 1
ATOM 1618 O O . TYR A 1 217 ? -13.380 -9.837 -1.173 1.00 84.00 217 TYR A O 1
ATOM 1626 N N . VAL A 1 218 ? -13.691 -9.060 0.914 1.00 80.25 218 VAL A N 1
ATOM 1627 C CA . VAL A 1 218 ? -12.259 -8.972 1.271 1.00 80.25 218 VAL A CA 1
ATOM 1628 C C . VAL A 1 218 ? -11.529 -10.279 0.971 1.00 80.25 218 VAL A C 1
ATOM 1630 O O . VAL A 1 218 ? -10.517 -10.274 0.281 1.00 80.25 218 VAL A O 1
ATOM 1633 N N . ARG A 1 219 ? -12.094 -11.417 1.396 1.00 82.62 219 ARG A N 1
ATOM 1634 C CA . ARG A 1 219 ? -11.501 -12.744 1.163 1.00 82.62 219 ARG A CA 1
ATOM 1635 C C . ARG A 1 219 ? -11.307 -13.045 -0.320 1.00 82.62 219 ARG A C 1
ATOM 1637 O O . ARG A 1 219 ? -10.217 -13.439 -0.720 1.00 82.62 219 ARG A O 1
ATOM 1644 N N . SER A 1 220 ? -12.349 -12.847 -1.127 1.00 87.81 220 SER A N 1
ATOM 1645 C CA . SER A 1 220 ? -12.285 -13.122 -2.565 1.00 87.81 220 SER A CA 1
ATOM 1646 C C . SER A 1 220 ? -11.264 -12.219 -3.253 1.00 87.81 220 SER A C 1
ATOM 1648 O O . SER A 1 220 ? -10.464 -12.698 -4.051 1.00 87.81 220 SER A O 1
ATOM 1650 N N . MET A 1 221 ? -11.251 -10.927 -2.914 1.00 85.94 221 MET A N 1
ATOM 1651 C CA . MET A 1 221 ? -10.305 -9.969 -3.488 1.00 85.94 221 MET A CA 1
ATOM 1652 C C . MET A 1 221 ? -8.861 -10.298 -3.115 1.00 85.94 221 MET A C 1
ATOM 1654 O O . MET A 1 221 ? -7.987 -10.262 -3.978 1.00 85.94 221 MET A O 1
ATOM 1658 N N . SER A 1 222 ? -8.604 -10.707 -1.872 1.00 83.88 222 SER A N 1
ATOM 1659 C CA . SER A 1 222 ? -7.269 -11.139 -1.466 1.00 83.88 222 SER A CA 1
ATOM 1660 C C . SER A 1 222 ? -6.794 -12.384 -2.224 1.00 83.88 222 SER A C 1
ATOM 1662 O O . SER A 1 222 ? -5.632 -12.435 -2.621 1.00 83.88 222 SER A O 1
ATOM 1664 N N . PHE A 1 223 ? -7.673 -13.359 -2.492 1.00 88.69 223 PHE A N 1
ATOM 1665 C CA . PHE A 1 223 ? -7.327 -14.516 -3.330 1.00 88.69 223 PHE A CA 1
ATOM 1666 C C . PHE A 1 223 ? -7.020 -14.118 -4.776 1.00 88.69 223 PHE A C 1
ATOM 1668 O O . PHE A 1 223 ? -6.036 -14.596 -5.339 1.00 88.69 223 PHE A O 1
ATOM 1675 N N . VAL A 1 224 ? -7.815 -13.217 -5.362 1.00 89.88 224 VAL A N 1
ATOM 1676 C CA . VAL A 1 224 ? -7.558 -12.681 -6.709 1.00 89.88 224 VAL A CA 1
ATOM 1677 C C . VAL A 1 224 ? -6.202 -11.977 -6.758 1.00 89.88 224 VAL A C 1
ATOM 1679 O O . VAL A 1 224 ? -5.423 -12.207 -7.681 1.00 89.88 224 VAL A O 1
ATOM 1682 N N . LEU A 1 225 ? -5.872 -11.174 -5.745 1.00 87.88 225 LEU A N 1
ATOM 1683 C CA . LEU A 1 225 ? -4.576 -10.501 -5.676 1.00 87.88 225 LEU A CA 1
ATOM 1684 C C . LEU A 1 225 ? -3.419 -11.467 -5.490 1.00 87.88 225 LEU A C 1
ATOM 1686 O O . LEU A 1 225 ? -2.371 -11.275 -6.099 1.00 87.88 225 LEU A O 1
ATOM 1690 N N . LEU A 1 226 ? -3.601 -12.515 -4.691 1.00 88.44 226 LEU A N 1
ATOM 1691 C CA . LEU A 1 226 ? -2.584 -13.544 -4.533 1.00 88.44 226 LEU A CA 1
ATOM 1692 C C . LEU A 1 226 ? -2.342 -14.275 -5.859 1.00 88.44 226 LEU A C 1
ATOM 1694 O O . LEU A 1 226 ? -1.192 -14.462 -6.244 1.00 88.44 226 LEU A O 1
ATOM 1698 N N . ALA A 1 227 ? -3.404 -14.600 -6.602 1.00 89.19 227 ALA A N 1
ATOM 1699 C CA . ALA A 1 227 ? -3.292 -15.186 -7.934 1.00 89.19 227 ALA A CA 1
ATOM 1700 C C . ALA A 1 227 ? -2.574 -14.244 -8.919 1.00 89.19 227 ALA A C 1
ATOM 1702 O O . ALA A 1 227 ? -1.690 -14.686 -9.652 1.00 89.19 227 ALA A O 1
ATOM 1703 N N . LEU A 1 228 ? -2.884 -12.942 -8.896 1.00 88.06 228 LEU A N 1
ATOM 1704 C CA . LEU A 1 228 ? -2.181 -11.928 -9.694 1.00 88.06 228 LEU A CA 1
ATOM 1705 C C . LEU A 1 228 ? -0.700 -11.810 -9.300 1.00 88.06 228 LEU A C 1
ATOM 1707 O O . LEU A 1 228 ? 0.158 -11.741 -10.180 1.00 88.06 228 LEU A O 1
ATOM 1711 N N . ALA A 1 229 ? -0.375 -11.847 -8.004 1.00 86.38 229 ALA A N 1
ATOM 1712 C CA . ALA A 1 229 ? 1.007 -11.862 -7.524 1.00 86.38 229 ALA A CA 1
ATOM 1713 C C . ALA A 1 229 ? 1.757 -13.109 -8.007 1.00 86.38 229 ALA A C 1
ATOM 1715 O O . ALA A 1 229 ? 2.880 -13.003 -8.498 1.00 86.38 229 ALA A O 1
ATOM 1716 N N . SER A 1 230 ? 1.133 -14.287 -7.915 1.00 87.69 230 SER A N 1
ATOM 1717 C CA . SER A 1 230 ? 1.698 -15.542 -8.421 1.00 87.69 230 SER A CA 1
ATOM 1718 C C . SER A 1 230 ? 1.887 -15.520 -9.940 1.00 87.69 230 SER A C 1
ATOM 1720 O O . SER A 1 230 ? 2.871 -16.057 -10.447 1.00 87.69 230 SER A O 1
ATOM 1722 N N . LEU A 1 231 ? 0.989 -14.868 -10.679 1.00 86.56 231 LEU A N 1
ATOM 1723 C CA . LEU A 1 231 ? 1.114 -14.680 -12.122 1.00 86.56 231 LEU A CA 1
ATOM 1724 C C . LEU A 1 231 ? 2.283 -13.743 -12.475 1.00 86.56 231 LEU A C 1
ATOM 1726 O O . LEU A 1 231 ? 3.097 -14.088 -13.331 1.00 86.56 231 LEU A O 1
ATOM 1730 N N . LEU A 1 232 ? 2.445 -12.621 -11.762 1.00 84.00 232 LEU A N 1
ATOM 1731 C CA . LEU A 1 232 ? 3.616 -11.738 -11.896 1.00 84.00 232 LEU A CA 1
ATOM 1732 C C . LEU A 1 232 ? 4.922 -12.466 -11.558 1.00 84.00 232 LEU A C 1
ATOM 1734 O O . LEU A 1 232 ? 5.917 -12.334 -12.273 1.00 84.00 232 LEU A O 1
ATOM 1738 N N . LEU A 1 233 ? 4.909 -13.271 -10.496 1.00 84.81 233 LEU A N 1
ATOM 1739 C CA . LEU A 1 233 ? 6.027 -14.124 -10.110 1.00 84.81 233 LEU A CA 1
ATOM 1740 C C . LEU A 1 233 ? 6.375 -15.117 -11.223 1.00 84.81 233 LEU A C 1
ATOM 1742 O O . LEU A 1 233 ? 7.539 -15.243 -11.599 1.00 84.81 233 LEU A O 1
ATOM 1746 N N . SER A 1 234 ? 5.367 -15.777 -11.789 1.00 84.94 234 SER A N 1
ATOM 1747 C CA . SER A 1 234 ? 5.550 -16.724 -12.887 1.00 84.94 234 SER A CA 1
ATOM 1748 C C . SER A 1 234 ? 6.182 -16.035 -14.091 1.00 84.94 234 SER A C 1
ATOM 1750 O O . SER A 1 234 ? 7.166 -16.539 -14.621 1.00 84.94 234 SER A O 1
ATOM 1752 N N . PHE A 1 235 ? 5.710 -14.839 -14.461 1.00 81.19 235 PHE A N 1
ATOM 1753 C CA . PHE A 1 235 ? 6.309 -14.048 -15.540 1.00 81.19 235 PHE A CA 1
ATOM 1754 C C . PHE A 1 235 ? 7.764 -13.663 -15.274 1.00 81.19 235 PHE A C 1
ATOM 1756 O O . PHE A 1 235 ? 8.570 -13.641 -16.209 1.00 81.19 235 PHE A O 1
ATOM 1763 N N . SER A 1 236 ? 8.116 -13.399 -14.014 1.00 80.38 236 SER A N 1
ATOM 1764 C CA . SER A 1 236 ? 9.496 -13.119 -13.623 1.00 80.38 236 SER A CA 1
ATOM 1765 C C . SER A 1 236 ? 10.407 -14.334 -13.794 1.00 80.38 236 SER A C 1
ATOM 1767 O O . SER A 1 236 ? 11.516 -14.204 -14.316 1.00 80.38 236 SER A O 1
ATOM 1769 N N . LEU A 1 237 ? 9.916 -15.523 -13.439 1.00 82.38 237 LEU A N 1
ATOM 1770 C CA . LEU A 1 237 ? 10.675 -16.772 -13.513 1.00 82.38 237 LEU A CA 1
ATOM 1771 C C . LEU A 1 237 ? 10.737 -17.358 -14.933 1.00 82.38 237 LEU A C 1
ATOM 1773 O O . LEU A 1 237 ? 11.747 -17.947 -15.319 1.00 82.38 237 LEU A O 1
ATOM 1777 N N . THR A 1 238 ? 9.688 -17.203 -15.744 1.00 81.69 238 THR A N 1
ATOM 1778 C CA . THR A 1 238 ? 9.635 -17.795 -17.088 1.00 81.69 238 THR A CA 1
ATOM 1779 C C . THR A 1 238 ? 10.546 -17.056 -18.052 1.00 81.69 238 THR A C 1
ATOM 1781 O O . THR A 1 238 ? 10.267 -15.919 -18.415 1.00 81.69 238 THR A O 1
ATOM 1784 N N . SER A 1 239 ? 11.607 -17.700 -18.543 1.00 64.19 239 SER A N 1
ATOM 1785 C CA . SER A 1 239 ? 12.589 -17.150 -19.495 1.00 64.19 239 SER A CA 1
ATOM 1786 C C . SER A 1 239 ? 12.004 -16.740 -20.859 1.00 64.19 239 SER A C 1
ATOM 1788 O O . SER A 1 239 ? 12.588 -15.883 -21.517 1.00 64.19 239 SER A O 1
ATOM 1790 N N . LYS A 1 240 ? 10.825 -17.249 -21.246 1.00 68.50 240 LYS A N 1
ATOM 1791 C CA . LYS A 1 240 ? 10.129 -16.902 -22.498 1.00 68.50 240 LYS A CA 1
ATOM 1792 C C . LYS A 1 240 ? 8.776 -16.227 -22.213 1.00 68.50 240 LYS A C 1
ATOM 1794 O O . LYS A 1 240 ? 8.039 -16.742 -21.374 1.00 68.50 240 LYS A O 1
ATOM 1799 N N . PRO A 1 241 ? 8.423 -15.114 -22.887 1.00 61.81 241 PRO A N 1
ATOM 1800 C CA . PRO A 1 241 ? 7.092 -14.515 -22.773 1.00 61.81 241 PRO A CA 1
ATOM 1801 C C . PRO A 1 241 ? 6.019 -15.508 -23.232 1.00 61.81 241 PRO A C 1
ATOM 1803 O O . PRO A 1 241 ? 5.951 -15.845 -24.410 1.00 61.81 241 PRO A O 1
ATOM 1806 N N . VAL A 1 242 ? 5.166 -15.949 -22.305 1.00 59.41 242 VAL A N 1
ATOM 1807 C CA . VAL A 1 242 ? 4.113 -16.958 -22.547 1.00 59.41 242 VAL A CA 1
ATOM 1808 C C . VAL A 1 242 ? 3.140 -16.532 -23.659 1.00 59.41 242 VAL A C 1
ATOM 1810 O O . VAL A 1 242 ? 2.597 -17.375 -24.363 1.00 59.41 242 VAL A O 1
ATOM 1813 N N . LEU A 1 243 ? 2.959 -15.222 -23.854 1.00 62.91 243 LEU A N 1
ATOM 1814 C CA . LEU A 1 243 ? 1.996 -14.644 -24.798 1.00 62.91 243 LEU A CA 1
ATOM 1815 C C . LEU A 1 243 ? 2.608 -14.175 -26.129 1.00 62.91 243 LEU A C 1
ATOM 1817 O O . LEU A 1 243 ? 1.878 -13.701 -26.995 1.00 62.91 243 LEU A O 1
ATOM 1821 N N . SER A 1 244 ? 3.926 -14.286 -26.327 1.00 56.69 244 SER A N 1
ATOM 1822 C CA . SER A 1 244 ? 4.565 -13.869 -27.581 1.00 56.69 244 SER A CA 1
ATOM 1823 C C . SER A 1 244 ? 5.046 -15.095 -28.352 1.00 56.69 244 SER A C 1
ATOM 1825 O O . SER A 1 244 ? 6.087 -15.670 -28.049 1.00 56.69 244 SER A O 1
ATOM 1827 N N . GLY A 1 245 ? 4.279 -15.503 -29.368 1.00 54.91 245 GLY A N 1
ATOM 1828 C CA . GLY A 1 245 ? 4.611 -16.637 -30.246 1.00 54.91 245 GLY A CA 1
ATOM 1829 C C . GLY A 1 245 ? 5.850 -16.425 -31.132 1.00 54.91 245 GLY A C 1
ATOM 1830 O O . GLY A 1 245 ? 6.268 -17.329 -31.851 1.00 54.91 245 GLY A O 1
ATOM 1831 N N . SER A 1 246 ? 6.464 -15.245 -31.092 1.00 54.47 246 SER A N 1
ATOM 1832 C CA . SER A 1 246 ? 7.676 -14.909 -31.833 1.00 54.47 246 SER A CA 1
ATOM 1833 C C . SER A 1 246 ? 8.920 -15.091 -30.962 1.00 54.47 246 SER A C 1
ATOM 1835 O O . SER A 1 246 ? 9.005 -14.532 -29.872 1.00 54.47 246 SER A O 1
ATOM 1837 N N . LYS A 1 247 ? 9.943 -15.787 -31.487 1.00 54.88 247 LYS A N 1
ATOM 1838 C CA . LYS A 1 247 ? 11.277 -15.931 -30.855 1.00 54.88 247 LYS A CA 1
ATOM 1839 C C . LYS A 1 247 ? 11.944 -14.589 -30.486 1.00 54.88 247 LYS A C 1
ATOM 1841 O O . LYS A 1 247 ? 12.876 -14.587 -29.693 1.00 54.88 247 LYS A O 1
ATOM 1846 N N . HIS A 1 248 ? 11.447 -13.475 -31.025 1.00 50.59 248 HIS A N 1
ATOM 1847 C CA . HIS A 1 248 ? 11.825 -12.107 -30.681 1.00 50.59 248 HIS A CA 1
ATOM 1848 C C . HIS A 1 248 ? 10.541 -11.346 -30.320 1.00 50.59 248 HIS A C 1
ATOM 1850 O O . HIS A 1 248 ? 9.665 -11.191 -31.167 1.00 50.59 248 HIS A O 1
ATOM 1856 N N . GLY A 1 249 ? 10.392 -10.957 -29.053 1.00 45.41 249 GLY A N 1
ATOM 1857 C CA . GLY A 1 249 ? 9.135 -10.534 -28.419 1.00 45.41 249 GLY A CA 1
ATOM 1858 C C . GLY A 1 249 ? 8.547 -9.183 -28.849 1.00 45.41 249 GLY A C 1
ATOM 1859 O O . GLY A 1 249 ? 8.231 -8.368 -27.990 1.00 45.41 249 GLY A O 1
ATOM 1860 N N . TYR A 1 250 ? 8.361 -8.940 -30.150 1.00 43.66 250 TYR A N 1
ATOM 1861 C CA . TYR A 1 250 ? 7.824 -7.683 -30.687 1.00 43.66 250 TYR A CA 1
ATOM 1862 C C . TYR A 1 250 ? 6.715 -7.939 -31.719 1.00 43.66 250 TYR A C 1
ATOM 1864 O O . TYR A 1 250 ? 6.914 -7.777 -32.921 1.00 43.66 250 TYR A O 1
ATOM 1872 N N . VAL A 1 251 ? 5.523 -8.348 -31.277 1.00 43.78 251 VAL A N 1
ATOM 1873 C CA . VAL A 1 251 ? 4.355 -8.501 -32.168 1.00 43.78 251 VAL A CA 1
ATOM 1874 C C . VAL A 1 251 ? 3.153 -7.779 -31.574 1.00 43.78 251 VAL A C 1
ATOM 1876 O O . VAL A 1 251 ? 2.267 -8.393 -31.000 1.00 43.78 251 VAL A O 1
ATOM 1879 N N . LEU A 1 252 ? 3.125 -6.450 -31.703 1.00 45.03 252 LEU A N 1
ATOM 1880 C CA . LEU A 1 252 ? 1.890 -5.659 -31.591 1.00 45.03 252 LEU A CA 1
ATOM 1881 C C . LEU A 1 252 ? 2.054 -4.281 -32.260 1.00 45.03 252 LEU A C 1
ATOM 1883 O O . LEU A 1 252 ? 1.845 -3.233 -31.667 1.00 45.03 252 LEU A O 1
ATOM 1887 N N . ARG A 1 253 ? 2.482 -4.264 -33.532 1.00 44.53 253 ARG A N 1
ATOM 1888 C CA . ARG A 1 253 ? 2.756 -3.012 -34.273 1.00 44.53 253 ARG A CA 1
ATOM 1889 C C . ARG A 1 253 ? 1.591 -2.506 -35.139 1.00 44.53 253 ARG A C 1
ATOM 1891 O O . ARG A 1 253 ? 1.667 -1.383 -35.628 1.00 44.53 253 ARG A O 1
ATOM 1898 N N . LYS A 1 254 ? 0.539 -3.296 -35.398 1.00 45.41 254 LYS A N 1
ATOM 1899 C CA . LYS A 1 254 ? -0.360 -3.003 -36.537 1.00 45.41 254 LYS A CA 1
ATOM 1900 C C . LYS A 1 254 ? -1.794 -2.541 -36.255 1.00 45.41 254 LYS A C 1
ATOM 1902 O O . LYS A 1 254 ? -2.416 -2.123 -37.219 1.00 45.41 254 LYS A O 1
ATOM 1907 N N . SER A 1 255 ? -2.307 -2.518 -35.018 1.00 44.53 255 SER A N 1
ATOM 1908 C CA . SER A 1 255 ? -3.765 -2.320 -34.824 1.00 44.53 255 SER A CA 1
ATOM 1909 C C . SER A 1 255 ? -4.240 -1.096 -34.021 1.00 44.53 255 SER A C 1
ATOM 1911 O O . SER A 1 255 ? -5.445 -0.915 -33.916 1.00 44.53 255 SER A O 1
ATOM 1913 N N . LEU A 1 256 ? -3.367 -0.244 -33.468 1.00 41.59 256 LEU A N 1
ATOM 1914 C CA . LEU A 1 256 ? -3.781 0.799 -32.499 1.00 41.59 256 LEU A CA 1
ATOM 1915 C C . LEU A 1 256 ? -3.442 2.246 -32.900 1.00 41.59 256 LEU A C 1
ATOM 1917 O O . LEU A 1 256 ? -3.349 3.127 -32.059 1.00 41.59 256 LEU A O 1
ATOM 1921 N N . ARG A 1 257 ? -3.279 2.528 -34.195 1.00 42.50 257 ARG A N 1
ATOM 1922 C CA . ARG A 1 257 ? -2.825 3.840 -34.694 1.00 42.50 257 ARG A CA 1
ATOM 1923 C C . ARG A 1 257 ? -3.952 4.885 -34.856 1.00 42.50 257 ARG A C 1
ATOM 1925 O O . ARG A 1 257 ? -3.960 5.589 -35.859 1.00 42.50 257 ARG A O 1
ATOM 1932 N N . GLY A 1 258 ? -4.921 4.963 -33.936 1.00 35.56 258 GLY A N 1
ATOM 1933 C CA . GLY A 1 258 ? -6.180 5.680 -34.209 1.00 35.56 258 GLY A CA 1
ATOM 1934 C C . GLY A 1 258 ? -6.835 6.501 -33.096 1.00 35.56 258 GLY A C 1
ATOM 1935 O O . GLY A 1 258 ? -7.968 6.918 -33.308 1.00 35.56 258 GLY A O 1
ATOM 1936 N N . VAL A 1 259 ? -6.206 6.741 -31.939 1.00 36.34 259 VAL A N 1
ATOM 1937 C CA . VAL A 1 259 ? -6.852 7.521 -30.861 1.00 36.34 259 VAL A CA 1
ATOM 1938 C C . VAL A 1 259 ? -5.874 8.515 -30.235 1.00 36.34 259 VAL A C 1
ATOM 1940 O O . VAL A 1 259 ? -5.113 8.175 -29.337 1.00 36.34 259 VAL A O 1
ATOM 1943 N N . THR A 1 260 ? -5.911 9.764 -30.694 1.00 37.50 260 THR A N 1
ATOM 1944 C CA . THR A 1 260 ? -5.250 10.909 -30.053 1.00 37.50 260 THR A CA 1
ATOM 1945 C C . THR A 1 260 ? -6.269 11.676 -29.209 1.00 37.50 260 THR A C 1
ATOM 1947 O O . THR A 1 260 ? -7.167 12.319 -29.747 1.00 37.50 260 THR A O 1
ATOM 1950 N N . LEU A 1 261 ? -6.131 11.626 -27.881 1.00 39.00 261 LEU A N 1
ATOM 1951 C CA . LEU A 1 261 ? -6.846 12.508 -26.951 1.00 39.00 261 LEU A CA 1
ATOM 1952 C C . LEU A 1 261 ? -5.921 13.677 -26.578 1.00 39.00 261 LEU A C 1
ATOM 1954 O O . LEU A 1 261 ? -4.837 13.456 -26.045 1.00 39.00 261 LEU A O 1
ATOM 1958 N N . GLY A 1 262 ? -6.326 14.913 -26.873 1.00 36.62 262 GLY A N 1
ATOM 1959 C CA . GLY A 1 262 ? -5.575 16.115 -26.498 1.00 36.62 262 GLY A CA 1
ATOM 1960 C C . GLY A 1 262 ? -5.899 16.564 -25.072 1.00 36.62 262 GLY A C 1
ATOM 1961 O O . GLY A 1 262 ? -7.069 16.740 -24.739 1.00 36.62 262 GLY A O 1
ATOM 1962 N N . THR A 1 263 ? -4.882 16.790 -24.237 1.00 39.44 263 THR A N 1
ATOM 1963 C CA . THR A 1 263 ? -5.046 17.373 -22.893 1.00 39.44 263 THR A CA 1
ATOM 1964 C C . THR A 1 263 ? -4.131 18.578 -22.682 1.00 39.44 263 THR A C 1
ATOM 1966 O O . THR A 1 263 ? -2.923 18.494 -22.877 1.00 39.44 263 THR A O 1
ATOM 1969 N N . SER A 1 264 ? -4.740 19.690 -22.255 1.00 35.78 264 SER A N 1
ATOM 1970 C CA . SER A 1 264 ? -4.168 21.030 -22.045 1.00 35.78 264 SER A CA 1
ATOM 1971 C C . SER A 1 264 ? -3.679 21.242 -20.602 1.00 35.78 264 SER A C 1
ATOM 1973 O O . SER A 1 264 ? -4.133 22.140 -19.895 1.00 35.78 264 SER A O 1
ATOM 1975 N N . LEU A 1 265 ? -2.762 20.402 -20.139 1.00 38.38 265 LEU A N 1
ATOM 1976 C CA . LEU A 1 265 ? -1.993 20.631 -18.915 1.00 38.38 265 LEU A CA 1
ATOM 1977 C C . LEU A 1 265 ? -0.538 20.515 -19.348 1.00 38.38 265 LEU A C 1
ATOM 1979 O O . LEU A 1 265 ? -0.155 19.449 -19.805 1.00 38.38 265 LEU A O 1
ATOM 1983 N N . GLY A 1 266 ? 0.247 21.595 -19.269 1.00 35.62 266 GLY A N 1
ATOM 1984 C CA . GLY A 1 266 ? 1.635 21.705 -19.765 1.00 35.62 266 GLY A CA 1
ATOM 1985 C C . GLY A 1 266 ? 2.672 20.795 -19.086 1.00 35.62 266 GLY A C 1
ATOM 1986 O O . GLY A 1 266 ? 3.846 21.138 -19.006 1.00 35.62 266 GLY A O 1
ATOM 1987 N N . VAL A 1 267 ? 2.237 19.649 -18.573 1.00 40.66 267 VAL A N 1
ATOM 1988 C CA . VAL A 1 267 ? 3.048 18.477 -18.287 1.00 40.66 267 VAL A CA 1
ATOM 1989 C C . VAL A 1 267 ? 2.852 17.563 -19.494 1.00 40.66 267 VAL A C 1
ATOM 1991 O O . VAL A 1 267 ? 1.737 17.091 -19.704 1.00 40.66 267 VAL A O 1
ATOM 1994 N N . ASP A 1 268 ? 3.889 17.329 -20.302 1.00 40.31 268 ASP A N 1
ATOM 1995 C CA . ASP A 1 268 ? 3.840 16.424 -21.462 1.00 40.31 268 ASP A CA 1
ATOM 1996 C C . ASP A 1 268 ? 3.585 14.966 -21.017 1.00 40.31 268 ASP A C 1
ATOM 1998 O O . ASP A 1 268 ? 4.465 14.107 -21.008 1.00 40.31 268 ASP A O 1
ATOM 2002 N N . PHE A 1 269 ? 2.343 14.672 -20.630 1.00 43.41 269 PHE A N 1
ATOM 2003 C CA . PHE A 1 269 ? 1.808 13.331 -20.400 1.00 43.41 269 PHE A CA 1
ATOM 2004 C C . PHE A 1 269 ? 1.350 12.674 -21.706 1.00 43.41 269 PHE A C 1
ATOM 2006 O O . PHE A 1 269 ? 0.981 11.501 -21.699 1.00 43.41 269 PHE A O 1
ATOM 2013 N N . SER A 1 270 ? 1.477 13.375 -22.844 1.00 42.22 270 SER A N 1
ATOM 2014 C CA . SER A 1 270 ? 1.393 12.823 -24.208 1.00 42.22 270 SER A CA 1
ATOM 2015 C C . SER A 1 270 ? 2.612 11.936 -24.533 1.00 42.22 270 SER A C 1
ATOM 2017 O O . SER A 1 270 ? 3.166 11.908 -25.633 1.00 42.22 270 SER A O 1
ATOM 2019 N N . PHE A 1 271 ? 3.080 11.212 -23.518 1.00 44.06 271 PHE A N 1
ATOM 2020 C CA . PHE A 1 271 ? 4.267 10.391 -23.520 1.00 44.06 271 PHE A CA 1
ATOM 2021 C C . PHE A 1 271 ? 3.915 9.025 -24.105 1.00 44.06 271 PHE A C 1
ATOM 2023 O O . PHE A 1 271 ? 3.745 8.033 -23.404 1.00 44.06 271 PHE A O 1
ATOM 2030 N N . GLY A 1 272 ? 3.767 8.995 -25.429 1.00 47.41 272 GLY A N 1
ATOM 2031 C CA . GLY A 1 272 ? 4.004 7.818 -26.258 1.00 47.41 272 GLY A CA 1
ATOM 2032 C C . GLY A 1 272 ? 3.344 6.509 -25.826 1.00 47.41 272 GLY A C 1
ATOM 2033 O O . GLY A 1 272 ? 3.993 5.476 -25.972 1.00 47.41 272 GLY A O 1
ATOM 2034 N N . ILE A 1 273 ? 2.080 6.496 -25.381 1.00 51.41 273 ILE A N 1
ATOM 2035 C CA . ILE A 1 273 ? 1.319 5.234 -25.253 1.00 51.41 273 ILE A CA 1
ATOM 2036 C C . ILE A 1 273 ? 1.410 4.428 -26.564 1.00 51.41 273 ILE A C 1
ATOM 2038 O O . ILE A 1 273 ? 1.597 3.213 -26.534 1.00 51.41 273 ILE A O 1
ATOM 2042 N N . ASP A 1 274 ? 1.455 5.112 -27.710 1.00 52.59 274 ASP A N 1
ATOM 2043 C CA . ASP A 1 274 ? 1.626 4.504 -29.034 1.00 52.59 274 ASP A CA 1
ATOM 2044 C C . ASP A 1 274 ? 3.003 3.853 -29.267 1.00 52.59 274 ASP A C 1
ATOM 2046 O O . ASP A 1 274 ? 3.101 2.840 -29.962 1.00 52.59 274 ASP A O 1
ATOM 2050 N N . LYS A 1 275 ? 4.085 4.389 -28.678 1.00 53.69 275 LYS A N 1
ATOM 2051 C CA . LYS A 1 275 ? 5.419 3.747 -28.704 1.00 53.69 275 LYS A CA 1
ATOM 2052 C C . LYS A 1 275 ? 5.510 2.604 -27.693 1.00 53.69 275 LYS A C 1
ATOM 2054 O O . LYS A 1 275 ? 6.223 1.626 -27.925 1.00 53.69 275 LYS A O 1
ATOM 2059 N N . LEU A 1 276 ? 4.771 2.717 -26.595 1.00 52.84 276 LEU A N 1
ATOM 2060 C CA . LEU A 1 276 ? 4.744 1.750 -25.507 1.00 52.84 276 LEU A CA 1
ATOM 2061 C C . LEU A 1 276 ? 3.891 0.504 -25.847 1.00 52.84 276 LEU A C 1
ATOM 2063 O O . LEU A 1 276 ? 4.227 -0.605 -25.440 1.00 52.84 276 LEU A O 1
ATOM 2067 N N . ALA A 1 277 ? 2.851 0.644 -26.678 1.00 55.56 277 ALA A N 1
ATOM 2068 C CA . ALA A 1 277 ? 1.984 -0.461 -27.107 1.00 55.56 277 ALA A CA 1
ATOM 2069 C C . ALA A 1 277 ? 2.711 -1.550 -27.929 1.00 55.56 277 ALA A C 1
ATOM 2071 O O . ALA A 1 277 ? 2.287 -2.705 -27.952 1.00 55.56 277 ALA A O 1
ATOM 2072 N N . GLY A 1 278 ? 3.827 -1.212 -28.586 1.00 57.31 278 GLY A N 1
ATOM 2073 C CA . GLY A 1 278 ? 4.534 -2.122 -29.496 1.00 57.31 278 GLY A CA 1
ATOM 2074 C C . GLY A 1 278 ? 5.521 -3.098 -28.846 1.00 57.31 278 GLY A C 1
ATOM 2075 O O . GLY A 1 278 ? 6.073 -3.946 -29.546 1.00 57.31 278 GLY A O 1
ATOM 2076 N N . THR A 1 279 ? 5.792 -2.980 -27.545 1.00 58.53 279 THR A N 1
ATOM 2077 C CA . THR A 1 279 ? 7.018 -3.533 -26.940 1.00 58.53 279 THR A CA 1
ATOM 2078 C C . THR A 1 279 ? 6.797 -4.712 -25.978 1.00 58.53 279 THR A C 1
ATOM 2080 O O . THR A 1 279 ? 7.714 -5.117 -25.277 1.00 58.53 279 THR A O 1
ATOM 2083 N N . GLY A 1 280 ? 5.619 -5.346 -25.978 1.00 64.94 280 GLY A N 1
ATOM 2084 C CA . GLY A 1 280 ? 5.393 -6.644 -25.312 1.00 64.94 280 GLY A CA 1
ATOM 2085 C C . GLY A 1 280 ? 5.388 -6.633 -23.774 1.00 64.94 280 GLY A C 1
ATOM 2086 O O . GLY A 1 280 ? 4.970 -7.614 -23.166 1.00 64.94 280 GLY A O 1
ATOM 2087 N N . TRP A 1 281 ? 5.778 -5.530 -23.131 1.00 72.44 281 TRP A N 1
ATOM 2088 C CA . TRP A 1 281 ? 5.767 -5.364 -21.671 1.00 72.44 281 TRP A CA 1
ATOM 2089 C C . TRP A 1 281 ? 4.454 -4.779 -21.128 1.00 72.44 281 TRP A C 1
ATOM 2091 O O . TRP A 1 281 ? 4.237 -4.811 -19.917 1.00 72.44 281 TRP A O 1
ATOM 2101 N N . TYR A 1 282 ? 3.550 -4.303 -21.995 1.00 76.44 282 TYR A N 1
ATOM 2102 C CA . TYR A 1 282 ? 2.235 -3.779 -21.597 1.00 76.44 282 TYR A CA 1
ATOM 2103 C C . TYR A 1 282 ? 1.439 -4.742 -20.695 1.00 76.44 282 TYR A C 1
ATOM 2105 O O . TYR A 1 282 ? 0.936 -4.286 -19.672 1.00 76.44 282 TYR A O 1
ATOM 2113 N N . PRO A 1 283 ? 1.376 -6.066 -20.965 1.00 78.81 283 PRO A N 1
ATOM 2114 C CA . PRO A 1 283 ? 0.681 -6.997 -20.077 1.00 78.81 283 PRO A CA 1
ATOM 2115 C C . PRO A 1 283 ? 1.308 -7.056 -18.680 1.00 78.81 283 PRO A C 1
ATOM 2117 O O . PRO A 1 283 ? 0.587 -7.082 -17.690 1.00 78.81 283 PRO A O 1
ATOM 2120 N N . ALA A 1 284 ? 2.641 -7.034 -18.576 1.00 77.06 284 ALA A N 1
ATOM 2121 C CA . ALA A 1 284 ? 3.328 -7.082 -17.287 1.00 77.06 284 ALA A CA 1
ATOM 2122 C C . ALA A 1 284 ? 3.109 -5.794 -16.480 1.00 77.06 284 ALA A C 1
ATOM 2124 O O . ALA A 1 284 ? 2.826 -5.871 -15.284 1.00 77.06 284 ALA A O 1
ATOM 2125 N N . LEU A 1 285 ? 3.182 -4.625 -17.131 1.00 79.94 285 LEU A N 1
ATOM 2126 C CA . LEU A 1 285 ? 2.884 -3.354 -16.471 1.00 79.94 285 LEU A CA 1
ATOM 2127 C C . LEU A 1 285 ? 1.416 -3.291 -16.046 1.00 79.94 285 LEU A C 1
ATOM 2129 O O . LEU A 1 285 ? 1.142 -2.923 -14.910 1.00 79.94 285 LEU A O 1
ATOM 2133 N N . LEU A 1 286 ? 0.482 -3.673 -16.921 1.00 83.12 286 LEU A N 1
ATOM 2134 C CA . LEU A 1 286 ? -0.946 -3.655 -16.613 1.00 83.12 286 LEU A CA 1
ATOM 2135 C C . LEU A 1 286 ? -1.252 -4.545 -15.408 1.00 83.12 286 LEU A C 1
ATOM 2137 O O . LEU A 1 286 ? -1.869 -4.077 -14.460 1.00 83.12 286 LEU A O 1
ATOM 2141 N N . VAL A 1 287 ? -0.756 -5.787 -15.397 1.00 84.00 287 VAL A N 1
ATOM 2142 C CA . VAL A 1 287 ? -0.945 -6.700 -14.260 1.00 84.00 287 VAL A CA 1
ATOM 2143 C C . VAL A 1 287 ? -0.319 -6.124 -12.987 1.00 84.00 287 VAL A C 1
ATOM 2145 O O . VAL A 1 287 ? -0.928 -6.216 -11.925 1.00 84.00 287 VAL A O 1
ATOM 2148 N N . HIS A 1 288 ? 0.855 -5.492 -13.068 1.00 82.62 288 HIS A N 1
ATOM 2149 C CA . HIS A 1 288 ? 1.483 -4.855 -11.909 1.00 82.62 288 HIS A CA 1
ATOM 2150 C C . HIS A 1 288 ? 0.661 -3.684 -11.370 1.00 82.62 288 HIS A C 1
ATOM 2152 O O . HIS A 1 288 ? 0.414 -3.600 -10.172 1.00 82.62 288 HIS A O 1
ATOM 2158 N N . VAL A 1 289 ? 0.199 -2.801 -12.252 1.00 81.81 289 VAL A N 1
ATOM 2159 C CA . VAL A 1 289 ? -0.638 -1.657 -11.891 1.00 81.81 289 VAL A CA 1
ATOM 2160 C C . VAL A 1 289 ? -1.963 -2.133 -11.291 1.00 81.81 289 VAL A C 1
ATOM 2162 O O . VAL A 1 289 ? -2.346 -1.667 -10.221 1.00 81.81 289 VAL A O 1
ATOM 2165 N N . SER A 1 290 ? -2.626 -3.111 -11.913 1.00 83.81 290 SER A N 1
ATOM 2166 C CA . SER A 1 290 ? -3.841 -3.734 -11.376 1.00 83.81 290 SER A CA 1
ATOM 2167 C C . SER A 1 290 ? -3.604 -4.372 -10.007 1.00 83.81 290 SER A C 1
ATOM 2169 O O . SER A 1 290 ? -4.441 -4.235 -9.117 1.00 83.81 290 SER A O 1
ATOM 2171 N N . TYR A 1 291 ? -2.459 -5.030 -9.816 1.00 85.88 291 TYR A N 1
ATOM 2172 C CA . TYR A 1 291 ? -2.077 -5.602 -8.530 1.00 85.88 291 TYR A CA 1
ATOM 2173 C C . TYR A 1 291 ? -1.903 -4.522 -7.454 1.00 85.88 291 TYR A C 1
ATOM 2175 O O . TYR A 1 291 ? -2.472 -4.648 -6.375 1.00 85.88 291 TYR A O 1
ATOM 2183 N N . LEU A 1 292 ? -1.192 -3.429 -7.752 1.00 80.88 292 LEU A N 1
ATOM 2184 C CA . LEU A 1 292 ? -1.010 -2.318 -6.812 1.00 80.88 292 LEU A CA 1
ATOM 2185 C C . LEU A 1 292 ? -2.343 -1.662 -6.424 1.00 80.88 292 LEU A C 1
ATOM 2187 O O . LEU A 1 292 ? -2.581 -1.417 -5.242 1.00 80.88 292 LEU A O 1
ATOM 2191 N N . VAL A 1 293 ? -3.230 -1.435 -7.400 1.00 81.12 293 VAL A N 1
ATOM 2192 C CA . VAL A 1 293 ? -4.588 -0.911 -7.164 1.00 81.12 293 VAL A CA 1
ATOM 2193 C C . VAL A 1 293 ? -5.362 -1.831 -6.231 1.00 81.12 293 VAL A C 1
ATOM 2195 O O . VAL A 1 293 ? -5.961 -1.373 -5.260 1.00 81.12 293 VAL A O 1
ATOM 2198 N N . GLY A 1 294 ? -5.345 -3.135 -6.510 1.00 83.06 294 GLY A N 1
ATOM 2199 C CA . GLY A 1 294 ? -6.044 -4.103 -5.681 1.00 83.06 294 GLY A CA 1
ATOM 2200 C C . GLY A 1 294 ? -5.461 -4.192 -4.270 1.00 83.06 294 GLY A C 1
ATOM 2201 O O . GLY A 1 294 ? -6.225 -4.254 -3.311 1.00 83.06 294 GLY A O 1
ATOM 2202 N N . CYS A 1 295 ? -4.138 -4.114 -4.109 1.00 82.88 295 CYS A N 1
ATOM 2203 C CA . CYS A 1 295 ? -3.506 -4.075 -2.790 1.00 82.88 295 CYS A CA 1
ATOM 2204 C C . CYS A 1 295 ? -3.985 -2.869 -1.974 1.00 82.88 295 CYS A C 1
ATOM 2206 O O . CYS A 1 295 ? -4.453 -3.061 -0.848 1.00 82.88 295 CYS A O 1
ATOM 2208 N N . ALA A 1 296 ? -3.960 -1.665 -2.557 1.00 79.00 296 ALA A N 1
ATOM 2209 C CA . ALA A 1 296 ? -4.482 -0.457 -1.915 1.00 79.00 296 ALA A CA 1
ATOM 2210 C C . ALA A 1 296 ? -5.967 -0.618 -1.542 1.00 79.00 296 ALA A C 1
ATOM 2212 O O . ALA A 1 296 ? -6.360 -0.359 -0.406 1.00 79.00 296 ALA A O 1
ATOM 2213 N N . TYR A 1 297 ? -6.775 -1.153 -2.462 1.00 81.94 297 TYR A N 1
ATOM 2214 C CA . TYR A 1 297 ? -8.189 -1.450 -2.227 1.00 81.94 297 TYR A CA 1
ATOM 2215 C C . TYR A 1 297 ? -8.396 -2.388 -1.023 1.00 81.94 297 TYR A C 1
ATOM 2217 O O . TYR A 1 297 ? -9.207 -2.112 -0.135 1.00 81.94 297 TYR A O 1
ATOM 2225 N N . THR A 1 298 ? -7.651 -3.498 -0.961 1.00 82.62 298 THR A N 1
ATOM 2226 C CA . THR A 1 298 ? -7.775 -4.470 0.136 1.00 82.62 298 THR A CA 1
ATOM 2227 C C . THR A 1 298 ? -7.304 -3.930 1.479 1.00 82.62 298 THR A C 1
ATOM 2229 O O . THR A 1 298 ? -7.928 -4.250 2.488 1.00 82.62 298 THR A O 1
ATOM 2232 N N . GLN A 1 299 ? -6.282 -3.069 1.504 1.00 79.44 299 GLN A N 1
ATOM 2233 C CA . GLN A 1 299 ? -5.833 -2.397 2.726 1.00 79.44 299 GLN A CA 1
ATOM 2234 C C . GLN A 1 299 ? -6.941 -1.520 3.316 1.00 79.44 299 GLN A C 1
ATOM 2236 O O . GLN A 1 299 ? -7.271 -1.653 4.496 1.00 79.44 299 GLN A O 1
ATOM 2241 N N . THR A 1 300 ? -7.579 -0.682 2.493 1.00 79.88 300 THR A N 1
ATOM 2242 C CA . THR A 1 300 ? -8.685 0.173 2.948 1.00 79.88 300 THR A CA 1
ATOM 2243 C C . THR A 1 300 ? -9.884 -0.656 3.407 1.00 79.88 300 THR A C 1
ATOM 2245 O O . THR A 1 300 ? -10.495 -0.362 4.434 1.00 79.88 300 THR A O 1
ATOM 2248 N N . MET A 1 301 ? -10.206 -1.739 2.698 1.00 81.75 301 MET A N 1
ATOM 2249 C CA . MET A 1 301 ? -11.303 -2.631 3.084 1.00 81.75 301 MET A CA 1
ATOM 2250 C C . MET A 1 301 ? -11.035 -3.382 4.389 1.00 81.75 301 MET A C 1
ATOM 2252 O O . MET A 1 301 ? -11.945 -3.525 5.211 1.00 81.75 301 MET A O 1
ATOM 2256 N N . LEU A 1 302 ? -9.799 -3.834 4.614 1.00 80.12 302 LEU A N 1
ATOM 2257 C CA . LEU A 1 302 ? -9.396 -4.441 5.879 1.00 80.12 302 LEU A CA 1
ATOM 2258 C C . LEU A 1 302 ? -9.576 -3.446 7.025 1.00 80.12 302 LEU A C 1
ATOM 2260 O O . LEU A 1 302 ? -10.197 -3.787 8.028 1.00 80.12 302 LEU A O 1
ATOM 2264 N N . TYR A 1 303 ? -9.121 -2.206 6.843 1.00 77.94 303 TYR A N 1
ATOM 2265 C CA . TYR A 1 303 ? -9.311 -1.131 7.813 1.00 77.94 303 TYR A CA 1
ATOM 2266 C C . TYR A 1 303 ? -10.796 -0.913 8.152 1.00 77.94 303 TYR A C 1
ATOM 2268 O O . TYR A 1 303 ? -11.172 -0.912 9.325 1.00 77.94 303 TYR A O 1
ATOM 2276 N N . LEU A 1 304 ? -11.666 -0.805 7.142 1.00 79.25 304 LEU A N 1
ATOM 2277 C CA . LEU A 1 304 ? -13.109 -0.640 7.356 1.00 79.25 304 LEU A CA 1
ATOM 2278 C C . LEU A 1 304 ? -13.736 -1.847 8.070 1.00 79.25 304 LEU A C 1
ATOM 2280 O O . LEU A 1 304 ? -14.634 -1.681 8.897 1.00 79.25 304 LEU A O 1
ATOM 2284 N N . THR A 1 305 ? -13.251 -3.054 7.777 1.00 79.12 305 THR A N 1
ATOM 2285 C CA . THR A 1 305 ? -13.712 -4.293 8.419 1.00 79.12 305 THR A CA 1
ATOM 2286 C C . THR A 1 305 ? -13.301 -4.337 9.890 1.00 79.12 305 THR A C 1
ATOM 2288 O O . THR A 1 305 ? -14.135 -4.623 10.745 1.00 79.12 305 THR A O 1
ATOM 2291 N N . LEU A 1 306 ? -12.047 -3.990 10.200 1.00 72.75 306 LEU A N 1
ATOM 2292 C CA . LEU A 1 306 ? -11.545 -3.891 11.573 1.00 72.75 306 LEU A CA 1
ATOM 2293 C C . LEU A 1 306 ? -12.303 -2.830 12.370 1.00 72.75 306 LEU A C 1
ATOM 2295 O O . LEU A 1 306 ? -12.712 -3.088 13.497 1.00 72.75 306 LEU A O 1
ATOM 2299 N N . LYS A 1 307 ? -12.552 -1.666 11.762 1.00 73.19 307 LYS A N 1
ATOM 2300 C CA . LYS A 1 307 ? -13.320 -0.582 12.381 1.00 73.19 307 LYS A CA 1
ATOM 2301 C C . LYS A 1 307 ? -14.737 -1.021 12.755 1.00 73.19 307 LYS A C 1
ATOM 2303 O O . LYS A 1 307 ? -15.213 -0.669 13.826 1.00 73.19 307 LYS A O 1
ATOM 2308 N N . ARG A 1 308 ? -15.406 -1.804 11.900 1.00 75.06 308 ARG A N 1
ATOM 2309 C CA . ARG A 1 308 ? -16.733 -2.368 12.205 1.00 75.06 308 ARG A CA 1
ATOM 2310 C C . ARG A 1 308 ? -16.684 -3.441 13.286 1.00 75.06 308 ARG A C 1
ATOM 2312 O O . ARG A 1 308 ? -17.584 -3.491 14.108 1.00 75.06 308 ARG A O 1
ATOM 2319 N N . ALA A 1 309 ? -15.658 -4.289 13.272 1.00 69.00 309 ALA A N 1
ATOM 2320 C CA . ALA A 1 309 ? -15.502 -5.352 14.260 1.00 69.00 309 ALA A CA 1
ATOM 2321 C C . ALA A 1 309 ? -15.129 -4.828 15.657 1.00 69.00 309 ALA A C 1
ATOM 2323 O O . ALA A 1 309 ? -15.397 -5.512 16.636 1.00 69.00 309 ALA A O 1
ATOM 2324 N N . GLY A 1 310 ? -14.492 -3.655 15.742 1.00 61.00 310 GLY A N 1
ATOM 2325 C CA . GLY A 1 310 ? -14.111 -3.025 17.008 1.00 61.00 310 GLY A CA 1
ATOM 2326 C C . GLY A 1 310 ? -15.187 -2.144 17.648 1.00 61.00 310 GLY A C 1
ATOM 2327 O O . GLY A 1 310 ? -15.094 -1.901 18.841 1.00 61.00 310 GLY A O 1
ATOM 2328 N N . GLY A 1 311 ? -16.177 -1.670 16.883 1.00 55.12 311 GLY A N 1
ATOM 2329 C CA . GLY A 1 311 ? -17.253 -0.791 17.372 1.00 55.12 311 GLY A CA 1
ATOM 2330 C C . GLY A 1 311 ? -18.580 -1.500 17.670 1.00 55.12 311 GLY A C 1
ATOM 2331 O O . GLY A 1 311 ? -19.634 -0.873 17.571 1.00 55.12 311 GLY A O 1
ATOM 2332 N N . GLY A 1 312 ? -18.558 -2.813 17.917 1.00 46.50 312 GLY A N 1
ATOM 2333 C CA . GLY A 1 312 ? -19.737 -3.617 18.259 1.00 46.50 312 GLY A CA 1
ATOM 2334 C C . GLY A 1 312 ? -19.434 -4.591 19.381 1.00 46.50 312 GLY A C 1
ATOM 2335 O O . GLY A 1 312 ? -20.246 -4.643 20.329 1.00 46.50 312 GLY A O 1
#

Foldseek 3Di:
DLVVQLVVLLVLLVCCLVVLLVQLLFDLVSNVVVLVLNLVLLLVLLVVLLVCLQLDPRPDDPVVSVVVVVVSVVVVVVVVCCCVPPVVNVVRSVVVVVVLVVVVVVVVVVVVVVVVVVVVVCVVPDDDDDDDDPPPPDPPDVVNVCVVLVVLSVLLSVLSSLVRNVCVSQQLLLQLLLDDVVCSSSRSSVLSSVLSVLLSVLLVVLLVVCVPVVPLPLVVLSVVLVVLSVVLVCSSPDSDDPPAPDPRRFPDLPDDPDDDDDDPDPPPPVPPPVVVRGRNCVVSSVSSSVSSNSSSNSSSSSSVVSNVSSSD

Secondary structure (DSSP, 8-state):
-HHHHHHHHHHHHHHHHHHHHHHTTS-HHHHHHHHHHHHHHHHHHHHHHHHH-TTSS-SS-HHHHHHHHHHHHHHHHHHHHHHHH-HHHHHHHHHHHHHHHHHHHHHHHHHHHHHHHHHHHHTTT----------------HHHHHHHHHHHHHHHHHHHIIIIIIHHHHHHHHHHHHS-GGGHHHHHHHHHHHHHHHHHHHHHHHHHHHHHH----HHHHHHHHHHHHHHHHHHHH-SS-TT--SSSS----SS-TT------SSS-----HHHHTTSS-HHHHHHHHHHHHHHHHHHHHHHHHHHHHH--

Sequence (312 aa):
MLLLTHAGGCVSTTSSVVFYPFVASFPPLFTTALATGEGLSGSLAALLGVVQDPGGARRFSVTAFYLLCAVFMCVSLAAFAFLRCHPWAEAAKASSQVPELSIQKGKQLELELQDEREAEQDTLLTGGGGPSANTATGTRSGAAVFRQVWPLLACQFVLAAFSFGWLPSTMPYVYKKFAPPEDAETTTARLQTTASIAALILSPLASVATTWFQLYYVRSMSFVLLALASLLLSFSLTSKPVLSGSKHGYVLRKSLRGVTLGTSLGVDFSFGIDKLAGTGWYPALLVHVSYLVGCAYTQTMLYLTLKRAGGG